Protein AF-A0A3D1QYH8-F1 (afdb_monomer_lite)

Foldseek 3Di:
DPPCPDPVVLVVLLVVLVVVVVCCVVCLVVQLVVCCVPPNNVRSVVVSVVVVVVNVVSVVVNVVSVVVVVVVVVLVVVLVVLVVQLQVLLVVLLVLVVVLLVLCCVFVNPVRSVVLVPPDDQDNDLVSSLVSLVSNLVVVVVDDDPPTPQPVPHDDSNVSSVVSPVSSVSSVVSVVVSVVSVVVVVVVD

Sequence (189 aa):
MATMITSKTVTYRTNSTKQVRSAYQESTTPIANYFRATYGEEAALHTLGLLVPVMAWMTSSEEAVLAAIAKLTTERRESIEATAEKERCAEACRARMLPVRDTLKSFFGEKYAADLGFAGPLPDNPEAVVTLSTYVQARVVELPVPPCLIPSGALDPKVLVASLAEPTAALKAALVKSANEKKESDSAQ

Radius of gyration: 32.65 Å; chains: 1; bounding box: 68×33×93 Å

Structure (mmCIF, N/CA/C/O backbone):
data_AF-A0A3D1QYH8-F1
#
_entry.id   AF-A0A3D1QYH8-F1
#
loop_
_atom_site.group_PDB
_atom_site.id
_atom_site.type_symbol
_atom_site.label_atom_id
_atom_site.label_alt_id
_atom_site.label_comp_id
_atom_site.label_asym_id
_atom_site.label_entity_id
_atom_site.label_seq_id
_atom_site.pdbx_PDB_ins_code
_atom_site.Cartn_x
_atom_site.Cartn_y
_atom_site.Cartn_z
_atom_site.occupancy
_atom_site.B_iso_or_equiv
_atom_site.auth_seq_id
_atom_site.auth_comp_id
_atom_site.auth_asym_id
_atom_site.auth_atom_id
_atom_site.pdbx_PDB_model_num
ATOM 1 N N . MET A 1 1 ? 2.257 -18.870 -10.562 1.00 30.55 1 MET A N 1
ATOM 2 C CA . MET A 1 1 ? 3.604 -18.475 -10.092 1.00 30.55 1 MET A CA 1
ATOM 3 C C . MET A 1 1 ? 4.189 -17.507 -11.108 1.00 30.55 1 MET A C 1
ATOM 5 O O . MET A 1 1 ? 4.753 -17.952 -12.097 1.00 30.55 1 MET A O 1
ATOM 9 N N . ALA A 1 2 ? 3.991 -16.201 -10.915 1.00 34.66 2 ALA A N 1
ATOM 10 C CA . ALA A 1 2 ? 4.662 -15.191 -11.727 1.00 34.66 2 ALA A CA 1
ATOM 11 C C . ALA A 1 2 ? 6.137 -15.190 -11.320 1.00 34.66 2 ALA A C 1
ATOM 13 O O . ALA A 1 2 ? 6.501 -14.745 -10.231 1.00 34.66 2 ALA A O 1
ATOM 14 N N . THR A 1 3 ? 6.963 -15.813 -12.152 1.00 35.72 3 THR A N 1
ATOM 15 C CA . THR A 1 3 ? 8.407 -15.893 -11.986 1.00 35.72 3 THR A CA 1
ATOM 16 C C . THR A 1 3 ? 8.922 -14.482 -11.739 1.00 35.72 3 THR A C 1
ATOM 18 O O . THR A 1 3 ? 8.700 -13.599 -12.566 1.00 35.72 3 THR A O 1
ATOM 21 N N . MET A 1 4 ? 9.588 -14.252 -10.603 1.00 41.91 4 MET A N 1
ATOM 22 C CA . MET A 1 4 ? 10.440 -13.081 -10.427 1.00 41.91 4 MET A CA 1
ATOM 23 C C . MET A 1 4 ? 11.400 -13.051 -11.622 1.00 41.91 4 MET A C 1
ATOM 25 O O . MET A 1 4 ? 12.439 -13.709 -11.597 1.00 41.91 4 MET A O 1
ATOM 29 N N . ILE A 1 5 ? 11.081 -12.305 -12.679 1.00 48.50 5 ILE A N 1
ATOM 30 C CA . ILE A 1 5 ? 12.068 -11.875 -13.665 1.00 48.50 5 ILE A CA 1
ATOM 31 C C . ILE A 1 5 ? 12.914 -10.873 -12.891 1.00 48.50 5 ILE A C 1
ATOM 33 O O . ILE A 1 5 ? 12.597 -9.693 -12.771 1.00 48.50 5 ILE A O 1
ATOM 37 N N . THR A 1 6 ? 13.881 -11.438 -12.173 1.00 53.88 6 THR A N 1
ATOM 38 C CA . THR A 1 6 ? 14.627 -10.780 -11.109 1.00 53.88 6 THR A CA 1
ATOM 39 C C . THR A 1 6 ? 15.220 -9.471 -11.613 1.00 53.88 6 THR A C 1
ATOM 41 O O . THR A 1 6 ? 15.741 -9.404 -12.726 1.00 53.88 6 THR A O 1
ATOM 44 N N . SER A 1 7 ? 15.189 -8.443 -10.762 1.00 64.12 7 SER A N 1
ATOM 45 C CA . SER A 1 7 ? 15.839 -7.136 -10.956 1.00 64.12 7 SER A CA 1
ATOM 46 C C . SER A 1 7 ? 17.235 -7.235 -11.607 1.00 64.12 7 SER A C 1
ATOM 48 O O . SER A 1 7 ? 17.610 -6.388 -12.414 1.00 64.12 7 SER A O 1
ATOM 50 N N . LYS A 1 8 ? 17.963 -8.334 -11.361 1.00 67.38 8 LYS A N 1
ATOM 51 C CA . LYS A 1 8 ? 19.246 -8.673 -11.991 1.00 67.38 8 LYS A CA 1
ATOM 52 C C . LYS A 1 8 ? 19.187 -8.793 -13.520 1.00 67.38 8 LYS A C 1
ATOM 54 O O . LYS A 1 8 ? 20.054 -8.240 -14.185 1.00 67.38 8 LYS A O 1
ATOM 59 N N . THR A 1 9 ? 18.195 -9.477 -14.091 1.00 69.88 9 THR A N 1
ATOM 60 C CA . THR A 1 9 ? 18.069 -9.663 -15.551 1.00 69.88 9 THR A CA 1
ATOM 61 C C . THR A 1 9 ? 17.738 -8.353 -16.254 1.00 69.88 9 THR A C 1
ATOM 63 O O . THR A 1 9 ? 18.296 -8.058 -17.307 1.00 69.88 9 THR A O 1
ATOM 66 N N . VAL A 1 10 ? 16.860 -7.551 -15.652 1.00 69.75 10 VAL A N 1
ATOM 67 C CA . VAL A 1 10 ? 16.495 -6.225 -16.161 1.00 69.75 10 VAL A CA 1
ATOM 68 C C . VAL A 1 10 ? 17.700 -5.289 -16.093 1.00 69.75 10 VAL A C 1
ATOM 70 O O . VAL A 1 10 ? 18.093 -4.735 -17.112 1.00 69.75 10 VAL A O 1
ATOM 73 N N . THR A 1 11 ? 18.365 -5.216 -14.938 1.00 73.50 11 THR A N 1
ATOM 74 C CA . THR A 1 11 ? 19.587 -4.417 -14.747 1.00 73.50 11 THR A CA 1
ATOM 75 C C . THR A 1 11 ? 20.688 -4.824 -15.726 1.00 73.50 11 THR A C 1
ATOM 77 O O . THR A 1 11 ? 21.321 -3.967 -16.337 1.00 73.50 11 THR A O 1
ATOM 80 N N . TYR A 1 12 ? 20.899 -6.129 -15.918 1.00 75.00 12 TYR A N 1
ATOM 81 C CA . TYR A 1 12 ? 21.873 -6.651 -16.875 1.00 75.00 12 TYR A CA 1
ATOM 82 C C . TYR A 1 12 ? 21.555 -6.215 -18.310 1.00 75.00 12 TYR A C 1
ATOM 84 O O . TYR A 1 12 ? 22.439 -5.714 -19.002 1.00 75.00 12 TYR A O 1
ATOM 92 N N . ARG A 1 13 ? 20.294 -6.344 -18.747 1.00 70.56 13 ARG A N 1
ATOM 93 C CA . ARG A 1 13 ? 19.863 -5.925 -20.090 1.00 70.56 13 ARG A CA 1
ATOM 94 C C . ARG A 1 13 ? 19.992 -4.416 -20.286 1.00 70.56 13 ARG A C 1
ATOM 96 O O . ARG A 1 13 ? 20.544 -4.003 -21.295 1.00 70.56 13 ARG A O 1
ATOM 103 N N . THR A 1 14 ? 19.585 -3.605 -19.311 1.00 75.94 14 THR A N 1
ATOM 104 C CA . THR A 1 14 ? 19.758 -2.143 -19.359 1.00 75.94 14 THR A CA 1
ATOM 105 C C . THR A 1 14 ? 21.237 -1.753 -19.443 1.00 75.94 14 THR A C 1
ATOM 107 O O . THR A 1 14 ? 21.611 -0.910 -20.253 1.00 75.94 14 THR A O 1
ATOM 110 N N . ASN A 1 15 ? 22.109 -2.393 -18.659 1.00 77.50 15 ASN A N 1
ATOM 111 C CA . ASN A 1 15 ? 23.551 -2.137 -18.721 1.00 77.50 15 ASN A CA 1
ATOM 112 C C . ASN A 1 15 ? 24.158 -2.571 -20.062 1.00 77.50 15 ASN A C 1
ATOM 114 O O . ASN A 1 15 ? 24.999 -1.858 -20.605 1.00 77.50 15 ASN A O 1
ATOM 118 N N . SER A 1 16 ? 23.706 -3.695 -20.618 1.00 77.69 16 SER A N 1
ATOM 119 C CA . SER A 1 16 ? 24.118 -4.156 -21.944 1.00 77.69 16 SER A CA 1
ATOM 120 C C . SER A 1 16 ? 23.693 -3.172 -23.042 1.00 77.69 16 SER A C 1
ATOM 122 O O . SER A 1 16 ? 24.524 -2.796 -23.866 1.00 77.69 16 SER A O 1
ATOM 124 N N . THR A 1 17 ? 22.460 -2.653 -23.007 1.00 79.56 17 THR A N 1
ATOM 125 C CA . THR A 1 17 ? 22.002 -1.625 -23.959 1.00 79.56 17 THR A CA 1
ATOM 126 C C . THR A 1 1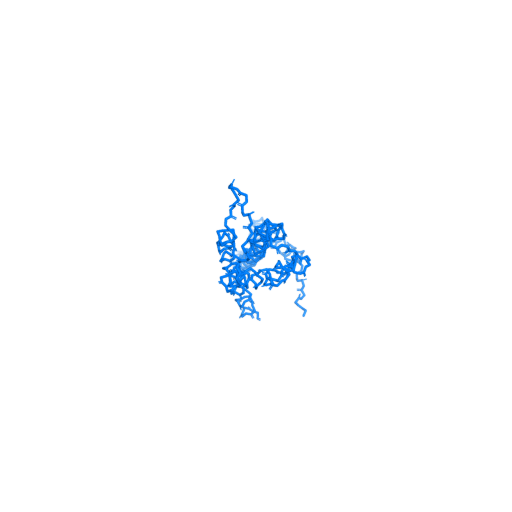7 ? 22.836 -0.347 -23.866 1.00 79.56 17 THR A C 1
ATOM 128 O O . THR A 1 17 ? 23.220 0.211 -24.894 1.00 79.56 17 THR A O 1
ATOM 131 N N . LYS A 1 18 ? 23.194 0.092 -22.651 1.00 81.25 18 LYS A N 1
ATOM 132 C CA . LYS A 1 18 ? 24.086 1.246 -22.443 1.00 81.25 18 LYS A CA 1
ATOM 133 C C . LYS A 1 18 ? 25.481 1.021 -23.023 1.00 81.25 18 LYS A C 1
ATOM 135 O O . LYS A 1 18 ? 26.018 1.923 -23.661 1.00 81.25 18 LYS A O 1
ATOM 140 N N . GLN A 1 19 ? 26.049 -0.172 -22.845 1.00 82.06 19 GLN A N 1
ATOM 141 C CA . GLN A 1 19 ? 27.346 -0.531 -23.428 1.00 82.06 19 GLN A CA 1
ATOM 142 C C . GLN A 1 19 ? 27.300 -0.523 -24.959 1.00 82.06 19 GLN A C 1
ATOM 144 O O . GLN A 1 19 ? 28.179 0.063 -25.585 1.00 82.06 19 GLN A O 1
ATOM 149 N N . VAL A 1 20 ? 26.254 -1.097 -25.563 1.00 82.50 20 VAL A N 1
ATOM 150 C CA . VAL A 1 20 ? 26.063 -1.073 -27.024 1.00 82.50 20 VAL A CA 1
ATOM 151 C C . VAL A 1 20 ? 25.897 0.360 -27.534 1.00 82.50 20 VAL A C 1
ATOM 153 O O . VAL A 1 20 ? 26.473 0.714 -28.558 1.00 82.50 20 VAL A O 1
ATOM 156 N N . ARG A 1 21 ? 25.180 1.218 -26.798 1.00 82.31 21 ARG A N 1
ATOM 157 C CA . ARG A 1 21 ? 25.025 2.639 -27.136 1.00 82.31 21 ARG A CA 1
ATOM 158 C C . ARG A 1 21 ? 26.347 3.404 -27.100 1.00 82.31 21 ARG A C 1
ATOM 160 O O . ARG A 1 21 ? 26.621 4.139 -28.044 1.00 82.31 21 ARG A O 1
ATOM 167 N N . SER A 1 22 ? 27.161 3.209 -26.061 1.00 82.50 22 SER A N 1
ATOM 168 C CA . SER A 1 22 ? 28.500 3.814 -25.965 1.00 82.50 22 SER A CA 1
ATOM 169 C C . SER A 1 22 ? 29.389 3.343 -27.113 1.00 82.50 22 SER A C 1
ATOM 171 O O . SER A 1 22 ? 29.949 4.155 -27.844 1.00 82.50 22 SER A O 1
ATOM 173 N N . ALA A 1 23 ? 29.426 2.027 -27.349 1.00 83.75 23 ALA A N 1
ATOM 174 C CA . ALA A 1 23 ? 30.213 1.434 -28.423 1.00 83.75 23 ALA A CA 1
ATOM 175 C C . ALA A 1 23 ? 29.781 1.946 -29.805 1.00 83.75 23 ALA A C 1
ATOM 177 O O . ALA A 1 23 ? 30.634 2.234 -30.643 1.00 83.75 23 ALA A O 1
ATOM 178 N N . TYR A 1 24 ? 28.475 2.110 -30.037 1.00 84.44 24 TYR A N 1
ATOM 179 C CA . TYR A 1 24 ? 27.956 2.731 -31.252 1.00 84.44 24 TYR A CA 1
ATOM 180 C C . TYR A 1 24 ? 28.455 4.174 -31.387 1.00 84.44 24 TYR A C 1
ATOM 182 O O . TYR A 1 24 ? 29.053 4.511 -32.406 1.00 84.44 24 TYR A O 1
ATOM 190 N N . GLN A 1 25 ? 28.289 5.015 -30.363 1.00 83.88 25 GLN A N 1
ATOM 191 C CA . GLN A 1 25 ? 28.729 6.417 -30.399 1.00 83.88 25 GLN A CA 1
ATOM 192 C C . GLN A 1 25 ? 30.232 6.559 -30.688 1.00 83.88 25 GLN A C 1
ATOM 194 O O . GLN A 1 25 ? 30.626 7.428 -31.464 1.00 83.88 25 GLN A O 1
ATOM 199 N N . GLU A 1 26 ? 31.055 5.676 -30.124 1.00 85.75 26 GLU A N 1
ATOM 200 C CA . GLU A 1 26 ? 32.510 5.675 -30.311 1.00 85.75 26 GLU A CA 1
ATOM 201 C C . GLU A 1 26 ? 32.941 5.103 -31.673 1.00 85.75 26 GLU A C 1
ATOM 203 O O . GLU A 1 26 ? 33.883 5.602 -32.291 1.00 85.75 26 GLU A O 1
ATOM 208 N N . SER A 1 27 ? 32.246 4.075 -32.174 1.00 83.94 27 SER A N 1
ATOM 209 C CA . SER A 1 27 ? 32.686 3.296 -33.344 1.00 83.94 27 SER A CA 1
ATOM 210 C C . SER A 1 27 ? 32.050 3.732 -34.664 1.00 83.94 27 SER A C 1
ATOM 212 O O . SER A 1 27 ? 32.580 3.400 -35.723 1.00 83.94 27 SER A O 1
ATOM 214 N N . THR A 1 28 ? 30.953 4.495 -34.640 1.00 86.25 28 THR A N 1
ATOM 215 C CA . THR A 1 28 ? 30.213 4.888 -35.858 1.00 86.25 28 THR A CA 1
ATOM 216 C C . THR A 1 28 ? 31.100 5.645 -36.852 1.00 86.25 28 THR A C 1
ATOM 218 O O . THR A 1 28 ? 31.146 5.300 -38.033 1.00 86.25 28 THR A O 1
ATOM 221 N N . THR A 1 29 ? 31.856 6.640 -36.382 1.00 85.00 29 THR A N 1
ATOM 222 C CA . THR A 1 29 ? 32.754 7.441 -37.231 1.00 85.00 29 THR A CA 1
ATOM 223 C C . THR A 1 29 ? 33.943 6.625 -37.765 1.00 85.00 29 THR A C 1
ATOM 225 O O . THR A 1 29 ? 34.189 6.672 -38.973 1.00 85.00 29 THR A O 1
ATOM 228 N N . PRO A 1 30 ? 34.663 5.834 -36.940 1.00 88.69 30 PRO A N 1
ATOM 229 C CA . PRO A 1 30 ? 35.680 4.901 -37.431 1.00 88.69 30 PRO A CA 1
ATOM 230 C C . PRO A 1 30 ? 35.171 3.913 -38.489 1.00 88.69 30 PRO A C 1
ATOM 232 O O . PRO A 1 30 ? 35.825 3.738 -39.517 1.00 88.69 30 PRO A O 1
ATOM 235 N N . ILE A 1 31 ? 33.997 3.308 -38.274 1.00 86.75 31 ILE A N 1
ATOM 236 C CA . ILE A 1 31 ? 33.379 2.367 -39.220 1.00 86.75 31 ILE A CA 1
ATOM 237 C C . ILE A 1 31 ? 33.086 3.076 -40.545 1.00 86.75 31 ILE A C 1
ATOM 239 O O . ILE A 1 31 ? 33.494 2.593 -41.601 1.00 86.75 31 ILE A O 1
ATOM 243 N N . ALA A 1 32 ? 32.454 4.252 -40.501 1.00 86.75 32 ALA A N 1
ATOM 244 C CA . ALA A 1 32 ? 32.165 5.036 -41.699 1.00 86.75 32 ALA A CA 1
ATOM 245 C C . ALA A 1 32 ? 33.439 5.381 -42.485 1.00 86.75 32 ALA A C 1
ATOM 247 O O . ALA A 1 32 ? 33.478 5.215 -43.702 1.00 86.75 32 ALA A O 1
ATOM 248 N N . ASN A 1 33 ? 34.498 5.808 -41.792 1.00 90.12 33 ASN A N 1
ATOM 249 C CA . ASN A 1 33 ? 35.773 6.158 -42.416 1.00 90.12 33 ASN A CA 1
ATOM 250 C C . ASN A 1 33 ? 36.462 4.946 -43.059 1.00 90.12 33 ASN A C 1
ATOM 252 O O . ASN A 1 33 ? 36.981 5.065 -44.168 1.00 90.12 33 ASN A O 1
ATOM 256 N N . TYR A 1 34 ? 36.438 3.782 -42.404 1.00 91.00 34 TYR A N 1
ATOM 257 C CA . TYR A 1 34 ? 36.995 2.546 -42.956 1.00 91.00 34 TYR A CA 1
ATOM 258 C C . TYR A 1 34 ? 36.255 2.103 -44.225 1.00 91.00 34 TYR A C 1
ATOM 260 O O . TYR A 1 34 ? 36.889 1.826 -45.247 1.00 91.00 34 TYR A O 1
ATOM 268 N N . PHE A 1 35 ? 34.919 2.076 -44.186 1.00 89.12 35 PHE A N 1
ATOM 269 C CA . PHE A 1 35 ? 34.115 1.680 -45.344 1.00 89.12 35 PHE A CA 1
ATOM 270 C C . PHE A 1 35 ? 34.251 2.673 -46.497 1.00 89.12 35 PHE A C 1
ATOM 272 O O . PHE A 1 35 ? 34.401 2.248 -47.639 1.00 89.12 35 PHE A O 1
ATOM 279 N N . ARG A 1 36 ? 34.305 3.975 -46.198 1.00 91.06 36 ARG A N 1
ATOM 280 C CA . ARG A 1 36 ? 34.555 5.028 -47.189 1.00 91.06 36 ARG A CA 1
ATOM 281 C C . ARG A 1 36 ? 35.898 4.833 -47.887 1.00 91.06 36 ARG A C 1
ATOM 283 O O . ARG A 1 36 ? 35.961 4.880 -49.110 1.00 91.06 36 ARG A O 1
ATOM 290 N N . ALA A 1 37 ? 36.961 4.598 -47.117 1.00 91.00 37 ALA A N 1
ATOM 291 C CA . ALA A 1 37 ? 38.311 4.436 -47.650 1.00 91.00 37 ALA A CA 1
ATOM 292 C C . ALA A 1 37 ? 38.488 3.145 -48.464 1.00 91.00 37 ALA A C 1
ATOM 294 O O . ALA A 1 37 ? 39.281 3.124 -49.401 1.00 91.00 37 ALA A O 1
ATOM 295 N N . THR A 1 38 ? 37.763 2.080 -48.116 1.00 92.44 38 THR A N 1
ATOM 296 C CA . THR A 1 38 ? 37.955 0.753 -48.724 1.00 92.44 38 THR A CA 1
ATOM 297 C C . THR A 1 38 ? 36.993 0.484 -49.883 1.00 92.44 38 THR A C 1
ATOM 299 O O . THR A 1 38 ? 37.371 -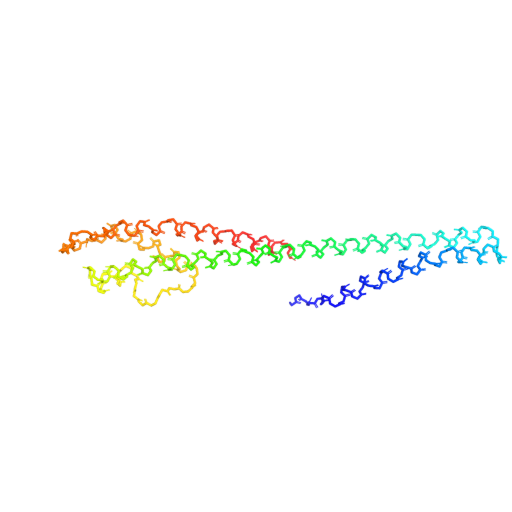0.155 -50.860 1.00 92.44 38 THR A O 1
ATOM 302 N N . TYR A 1 39 ? 35.752 0.966 -49.784 1.00 90.06 39 TYR A N 1
ATOM 303 C CA . TYR A 1 39 ? 34.649 0.606 -50.684 1.00 90.06 39 TYR A CA 1
ATOM 304 C C . TYR A 1 39 ? 33.927 1.826 -51.283 1.00 90.06 39 TYR A C 1
ATOM 306 O O . TYR A 1 39 ? 32.996 1.658 -52.068 1.00 90.06 39 TYR A O 1
ATOM 314 N N . GLY A 1 40 ? 34.351 3.048 -50.943 1.00 89.38 40 GLY A N 1
ATOM 315 C CA . GLY A 1 40 ? 33.753 4.291 -51.431 1.00 89.38 40 GLY A CA 1
ATOM 316 C C . GLY A 1 40 ? 32.597 4.818 -50.572 1.00 89.38 40 GLY A C 1
ATOM 317 O O . GLY A 1 40 ? 32.141 4.184 -49.618 1.00 89.38 40 GLY A O 1
ATOM 318 N N . GLU A 1 41 ? 32.131 6.025 -50.904 1.00 88.81 41 GLU A N 1
ATOM 319 C CA . GLU A 1 41 ? 31.162 6.788 -50.098 1.00 88.81 41 GLU A CA 1
ATOM 320 C C . GLU A 1 41 ? 29.813 6.067 -49.926 1.00 88.81 41 GLU A C 1
ATOM 322 O O . GLU A 1 41 ? 29.261 6.039 -48.826 1.00 88.81 41 GLU A O 1
ATOM 327 N N . GLU A 1 42 ? 29.294 5.434 -50.984 1.00 88.94 42 GLU A N 1
ATOM 328 C CA . GLU A 1 42 ? 27.997 4.741 -50.940 1.00 88.94 42 GLU A CA 1
ATOM 329 C C . GLU A 1 42 ? 27.992 3.561 -49.960 1.00 88.94 42 GLU A C 1
ATOM 331 O O . GLU A 1 42 ? 27.012 3.353 -49.243 1.00 88.94 42 GLU A O 1
ATOM 336 N N . ALA A 1 43 ? 29.100 2.822 -49.865 1.00 84.06 43 ALA A N 1
ATOM 337 C CA . ALA A 1 43 ? 29.225 1.702 -48.938 1.00 84.06 43 ALA A CA 1
ATOM 338 C C . ALA A 1 43 ? 29.229 2.167 -47.471 1.00 84.06 43 ALA A C 1
ATOM 340 O O . ALA A 1 43 ? 28.641 1.511 -46.605 1.00 84.06 43 ALA A O 1
ATOM 341 N N . ALA A 1 44 ? 29.844 3.320 -47.185 1.00 86.69 44 ALA A N 1
ATOM 342 C CA . ALA A 1 44 ? 29.808 3.930 -45.858 1.00 86.69 44 ALA A CA 1
ATOM 343 C C . ALA A 1 44 ? 28.387 4.374 -45.481 1.00 86.69 44 ALA A C 1
ATOM 345 O O . ALA A 1 44 ? 27.914 4.057 -44.387 1.00 86.69 44 ALA A O 1
ATOM 346 N N . LEU A 1 45 ? 27.681 5.042 -46.400 1.00 86.00 45 LEU A N 1
ATOM 347 C CA . LEU A 1 45 ? 26.294 5.470 -46.196 1.00 86.00 45 LEU A CA 1
ATOM 348 C C . LEU A 1 45 ? 25.351 4.280 -45.985 1.00 86.00 45 LEU A C 1
ATOM 350 O O . LEU A 1 45 ? 24.519 4.318 -45.078 1.00 86.00 45 LEU A O 1
ATOM 354 N N . HIS A 1 46 ? 25.509 3.205 -46.760 1.00 87.06 46 HIS A N 1
ATOM 355 C CA . HIS A 1 46 ? 24.699 1.999 -46.598 1.00 87.06 46 HIS A CA 1
ATOM 356 C C . HIS A 1 46 ? 24.951 1.316 -45.246 1.00 87.06 46 HIS A C 1
ATOM 358 O O . HIS A 1 46 ? 24.004 0.967 -44.543 1.00 87.06 46 HIS A O 1
ATOM 364 N N . THR A 1 47 ? 26.217 1.204 -44.831 1.00 85.00 47 THR A N 1
ATOM 365 C CA . THR A 1 47 ? 26.591 0.606 -43.537 1.00 85.00 47 THR A CA 1
ATOM 366 C C . THR A 1 47 ? 26.025 1.405 -42.361 1.00 85.00 47 THR A C 1
ATOM 368 O O . THR A 1 47 ? 25.443 0.830 -41.441 1.00 85.00 47 THR A O 1
ATOM 371 N N . LEU A 1 48 ? 26.125 2.737 -42.403 1.00 84.06 48 LEU A N 1
ATOM 372 C CA . LEU A 1 48 ? 25.501 3.606 -41.402 1.00 84.06 48 LEU A CA 1
ATOM 373 C C . LEU A 1 48 ? 23.971 3.483 -41.412 1.00 84.06 48 LEU A C 1
ATOM 375 O O . LEU A 1 48 ? 23.353 3.406 -40.349 1.00 84.06 48 LEU A O 1
ATOM 379 N N . GLY A 1 49 ? 23.369 3.391 -42.600 1.00 84.56 49 GLY A N 1
ATOM 380 C CA . GLY A 1 49 ? 21.932 3.188 -42.783 1.00 84.56 49 GLY A CA 1
ATOM 381 C C . GLY A 1 49 ? 21.399 1.889 -42.169 1.00 84.56 49 GLY A C 1
ATOM 382 O O . GLY A 1 49 ? 20.235 1.846 -41.783 1.00 84.56 49 GLY A O 1
ATOM 383 N N . LEU A 1 50 ? 22.236 0.858 -42.014 1.00 86.06 50 LEU A N 1
ATOM 384 C CA . LEU A 1 50 ? 21.873 -0.392 -41.333 1.00 86.06 50 LEU A CA 1
ATOM 385 C C . LEU A 1 50 ? 21.979 -0.294 -39.804 1.00 86.06 50 LEU A C 1
ATOM 387 O O . LEU A 1 50 ? 21.202 -0.928 -39.093 1.00 86.06 50 LEU A O 1
ATOM 391 N N . LEU A 1 51 ? 22.918 0.500 -39.284 1.00 82.81 51 LEU A N 1
ATOM 392 C CA . LEU A 1 51 ? 23.150 0.617 -37.840 1.00 82.81 51 LEU A CA 1
ATOM 393 C C . LEU A 1 51 ? 22.155 1.564 -37.151 1.00 82.81 51 LEU A C 1
ATOM 395 O O . LEU A 1 51 ? 21.744 1.312 -36.015 1.00 82.81 51 LEU A O 1
ATOM 399 N N . VAL A 1 52 ? 21.732 2.631 -37.836 1.00 83.62 52 VAL A N 1
ATOM 400 C CA . VAL A 1 52 ? 20.816 3.645 -37.282 1.00 83.62 52 VAL A CA 1
ATOM 401 C C . VAL A 1 52 ? 19.469 3.050 -36.826 1.00 83.62 52 VAL A C 1
ATOM 403 O O . VAL A 1 52 ? 19.081 3.303 -35.681 1.00 83.62 52 VAL A O 1
ATOM 406 N N . PRO A 1 53 ? 18.755 2.228 -37.626 1.00 85.38 53 PRO A N 1
ATOM 407 C CA . PRO A 1 53 ? 17.480 1.640 -37.211 1.00 85.38 53 PRO A CA 1
ATOM 408 C C . PRO A 1 53 ? 17.613 0.698 -36.011 1.00 85.38 53 PRO A C 1
ATOM 410 O O . PRO A 1 53 ? 16.746 0.686 -35.138 1.00 85.38 53 PRO A O 1
ATOM 413 N N . VAL A 1 54 ? 18.712 -0.061 -35.935 1.00 83.19 54 VAL A N 1
ATOM 414 C CA . VAL A 1 54 ? 18.984 -0.988 -34.824 1.00 83.19 54 VAL A CA 1
ATOM 415 C C . VAL A 1 54 ? 19.145 -0.215 -33.517 1.00 83.19 54 VAL A C 1
ATOM 417 O O . VAL A 1 54 ? 18.527 -0.558 -32.507 1.00 83.19 54 VAL A O 1
ATOM 420 N N . MET A 1 55 ? 19.908 0.878 -33.546 1.00 84.00 55 MET A N 1
ATOM 421 C CA . MET A 1 55 ? 20.088 1.746 -32.383 1.00 84.00 55 MET A CA 1
ATOM 422 C C . MET A 1 55 ? 18.805 2.467 -31.972 1.00 84.00 55 MET A C 1
ATOM 424 O O . MET A 1 55 ? 18.533 2.592 -30.773 1.00 84.00 55 MET A O 1
ATOM 428 N N . ALA A 1 56 ? 17.997 2.904 -32.939 1.00 84.25 56 ALA A N 1
ATOM 429 C CA . ALA A 1 56 ? 16.697 3.512 -32.670 1.00 84.25 56 ALA A CA 1
ATOM 430 C C . ALA A 1 56 ? 15.747 2.519 -31.978 1.00 84.25 56 ALA A C 1
ATOM 432 O O . ALA A 1 56 ? 15.152 2.842 -30.948 1.00 84.25 56 ALA A O 1
ATOM 433 N N . TRP A 1 57 ? 15.666 1.286 -32.484 1.00 82.94 57 TRP A N 1
ATOM 434 C CA . TRP A 1 57 ? 14.835 0.235 -31.896 1.00 82.94 57 TRP A CA 1
ATOM 435 C C . TRP A 1 57 ? 15.291 -0.158 -30.484 1.00 82.94 57 TRP A C 1
ATOM 437 O O . TRP A 1 57 ? 14.465 -0.279 -29.575 1.00 82.94 57 TRP A O 1
ATOM 447 N N . MET A 1 58 ? 16.604 -0.300 -30.267 1.00 82.69 58 MET A N 1
ATOM 448 C CA . MET A 1 58 ? 17.165 -0.587 -28.942 1.00 82.69 58 MET A CA 1
ATOM 449 C C . MET A 1 58 ? 16.879 0.531 -27.934 1.00 82.69 58 MET A C 1
ATOM 451 O O . MET A 1 58 ? 16.517 0.243 -26.794 1.00 82.69 58 MET A O 1
ATOM 455 N N . THR A 1 59 ? 17.005 1.792 -28.354 1.00 81.81 59 THR A N 1
ATOM 456 C CA . THR A 1 59 ? 16.738 2.960 -27.500 1.00 81.81 59 THR A CA 1
ATOM 457 C C . THR A 1 59 ? 15.266 3.019 -27.097 1.00 81.81 59 THR A C 1
ATOM 459 O O . THR A 1 59 ? 14.964 3.108 -25.910 1.00 81.81 59 THR A O 1
ATOM 462 N N . SER A 1 60 ? 14.355 2.865 -28.062 1.00 82.44 60 SER A N 1
ATOM 463 C CA . SER A 1 60 ? 12.909 2.840 -27.805 1.00 82.44 60 SER A CA 1
ATOM 464 C C . SER A 1 60 ? 12.504 1.689 -26.875 1.00 82.44 60 SER A C 1
ATOM 466 O O . SER A 1 60 ? 11.702 1.869 -25.958 1.00 82.44 60 SER A O 1
ATOM 468 N N . SER A 1 61 ? 13.106 0.512 -27.058 1.00 79.44 61 SER A N 1
ATOM 469 C CA . SER A 1 61 ? 12.847 -0.648 -26.201 1.00 79.44 61 SER A CA 1
ATOM 470 C C . SER A 1 61 ? 13.346 -0.435 -24.767 1.00 79.44 61 SER A C 1
ATOM 472 O O . SER A 1 61 ? 12.676 -0.833 -23.815 1.00 79.44 61 SER A O 1
ATOM 474 N N . GLU A 1 62 ? 14.505 0.207 -24.586 1.00 79.88 62 GLU A N 1
ATOM 475 C CA . GLU A 1 62 ? 15.022 0.564 -23.259 1.00 79.88 62 GLU A CA 1
ATOM 476 C C . GLU A 1 62 ? 14.110 1.568 -22.549 1.00 79.88 62 GLU A C 1
ATOM 478 O O . GLU A 1 62 ? 13.786 1.369 -21.379 1.00 79.88 62 GLU A O 1
ATOM 483 N N . GLU A 1 63 ? 13.654 2.607 -23.250 1.00 83.50 63 GLU A N 1
ATOM 484 C CA . GLU A 1 63 ? 12.728 3.607 -22.706 1.00 83.50 63 GLU A CA 1
ATOM 485 C C . GLU A 1 63 ? 11.409 2.976 -22.252 1.00 83.50 63 GLU A C 1
ATOM 487 O O . GLU A 1 63 ? 10.952 3.243 -21.139 1.00 83.50 63 GLU A O 1
ATOM 492 N N . ALA A 1 64 ? 10.835 2.076 -23.057 1.00 78.56 64 ALA A N 1
ATOM 493 C CA . ALA A 1 64 ? 9.621 1.349 -22.693 1.00 78.56 64 ALA A CA 1
ATOM 494 C C . ALA A 1 64 ? 9.818 0.486 -21.434 1.00 78.56 64 ALA A C 1
ATOM 496 O O . ALA A 1 64 ? 8.963 0.468 -20.544 1.00 78.56 64 ALA A O 1
ATOM 497 N N . VAL A 1 65 ? 10.964 -0.196 -21.321 1.00 79.81 65 VAL A N 1
ATOM 498 C CA . VAL A 1 65 ? 11.306 -0.992 -20.133 1.00 79.81 65 VAL A CA 1
ATOM 499 C C . VAL A 1 65 ? 11.490 -0.099 -18.904 1.00 79.81 65 VAL A C 1
ATOM 501 O O . VAL A 1 65 ? 10.964 -0.422 -17.841 1.00 79.81 65 VAL A O 1
ATOM 504 N N . LEU A 1 66 ? 12.188 1.032 -19.026 1.00 79.56 66 LEU A N 1
ATOM 505 C CA . LEU A 1 66 ? 12.372 1.981 -17.923 1.00 79.56 66 LEU A CA 1
ATOM 506 C C . LEU A 1 66 ? 11.041 2.588 -17.462 1.00 79.56 66 LEU A C 1
ATOM 508 O O . LEU A 1 66 ? 10.801 2.670 -16.257 1.00 79.56 66 LEU A O 1
ATOM 512 N N . ALA A 1 67 ? 10.155 2.944 -18.395 1.00 77.69 67 ALA A N 1
ATOM 513 C CA . ALA A 1 67 ? 8.816 3.436 -18.082 1.00 77.69 67 ALA A CA 1
ATOM 514 C C . ALA A 1 67 ? 7.977 2.380 -17.342 1.00 77.69 67 ALA A C 1
ATOM 516 O O . ALA A 1 67 ? 7.333 2.691 -16.339 1.00 77.69 67 ALA A O 1
ATOM 517 N N . ALA A 1 68 ? 8.037 1.117 -17.775 1.00 76.50 68 ALA A N 1
ATOM 518 C CA . ALA A 1 68 ? 7.354 0.016 -17.100 1.00 76.50 68 ALA A CA 1
ATOM 519 C C . ALA A 1 68 ? 7.899 -0.233 -15.680 1.00 76.50 68 ALA A C 1
ATOM 521 O O . ALA A 1 68 ? 7.119 -0.443 -14.751 1.00 76.50 68 ALA A O 1
ATOM 522 N N . ILE A 1 69 ? 9.223 -0.160 -15.481 1.00 78.56 69 ILE A N 1
ATOM 523 C CA . ILE A 1 69 ? 9.8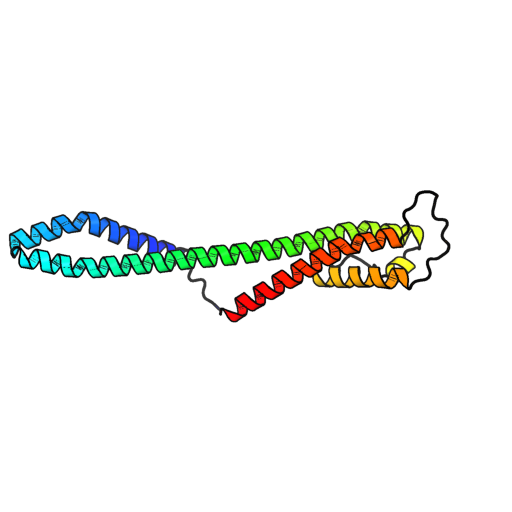48 -0.274 -14.150 1.00 78.56 69 ILE A CA 1
ATOM 524 C C . ILE A 1 69 ? 9.400 0.870 -13.243 1.00 78.56 69 ILE A C 1
ATOM 526 O O . ILE A 1 69 ? 9.076 0.629 -12.079 1.00 78.56 69 ILE A O 1
ATOM 530 N N . ALA A 1 70 ? 9.386 2.102 -13.759 1.00 76.69 70 ALA A N 1
ATOM 531 C CA . ALA A 1 70 ? 8.939 3.265 -13.003 1.00 76.69 70 ALA A CA 1
ATOM 532 C C . ALA A 1 70 ? 7.486 3.083 -12.549 1.00 76.69 70 ALA A C 1
ATOM 534 O O . ALA A 1 70 ? 7.209 3.201 -11.357 1.00 76.69 70 ALA A O 1
ATOM 535 N N . LYS A 1 71 ? 6.595 2.680 -13.465 1.00 77.56 71 LYS A N 1
ATOM 536 C CA . LYS A 1 71 ? 5.188 2.406 -13.158 1.00 77.56 71 LYS A CA 1
ATOM 537 C C . LYS A 1 71 ? 5.034 1.337 -12.072 1.00 77.56 71 LYS A C 1
ATOM 539 O O . LYS A 1 71 ? 4.390 1.585 -11.061 1.00 77.56 71 LYS A O 1
ATOM 544 N N . LEU A 1 72 ? 5.704 0.195 -12.228 1.00 75.88 72 LEU A N 1
ATOM 545 C CA . LEU A 1 72 ? 5.637 -0.910 -11.267 1.00 75.88 72 LEU A CA 1
ATOM 546 C C . LEU A 1 72 ? 6.224 -0.541 -9.894 1.00 75.88 72 LEU A C 1
ATOM 548 O O . LEU A 1 72 ? 5.782 -1.045 -8.863 1.00 75.88 72 LEU A O 1
ATOM 552 N N . THR A 1 73 ? 7.230 0.335 -9.859 1.00 75.75 73 THR A N 1
ATOM 553 C CA . THR A 1 73 ? 7.797 0.841 -8.600 1.00 75.75 73 THR A CA 1
ATOM 554 C C . THR A 1 73 ? 6.807 1.756 -7.883 1.00 75.75 73 THR A C 1
ATOM 556 O O . THR A 1 73 ? 6.652 1.634 -6.668 1.00 75.75 73 THR A O 1
ATOM 559 N N . THR A 1 74 ? 6.113 2.624 -8.622 1.00 75.38 74 THR A N 1
ATOM 560 C CA . THR A 1 74 ? 5.051 3.484 -8.084 1.00 75.38 74 THR A CA 1
ATOM 561 C C . THR A 1 74 ? 3.881 2.655 -7.560 1.00 75.38 74 THR A C 1
ATOM 563 O O . THR A 1 74 ? 3.534 2.801 -6.395 1.00 75.38 74 THR A O 1
ATOM 566 N N . GLU A 1 75 ? 3.368 1.703 -8.346 1.00 74.88 75 GLU A N 1
ATOM 567 C CA . GLU A 1 75 ? 2.272 0.806 -7.935 1.00 74.88 75 GLU A CA 1
ATOM 568 C C . GLU A 1 75 ? 2.625 0.025 -6.655 1.00 74.88 75 GLU A C 1
ATOM 570 O O . GLU A 1 75 ? 1.829 -0.082 -5.720 1.00 74.88 75 GLU A O 1
ATOM 575 N N . ARG A 1 76 ? 3.863 -0.486 -6.557 1.00 75.31 76 ARG A N 1
ATOM 576 C CA . ARG A 1 76 ? 4.341 -1.152 -5.334 1.00 75.31 76 ARG A CA 1
ATOM 577 C C . ARG A 1 76 ? 4.402 -0.209 -4.144 1.00 75.31 76 ARG A C 1
ATOM 579 O O . ARG A 1 76 ? 4.063 -0.617 -3.036 1.00 75.31 76 ARG A O 1
ATOM 586 N N . ARG A 1 77 ? 4.875 1.019 -4.352 1.00 76.12 77 ARG A N 1
ATOM 587 C CA . ARG A 1 77 ? 4.961 2.021 -3.293 1.00 76.12 77 ARG A CA 1
ATOM 588 C C . ARG A 1 77 ? 3.571 2.383 -2.781 1.00 76.12 77 ARG A C 1
ATOM 590 O O . ARG A 1 77 ? 3.373 2.365 -1.573 1.00 76.12 77 ARG A O 1
ATOM 597 N N . GLU A 1 78 ? 2.625 2.629 -3.678 1.00 77.06 78 GLU A N 1
ATOM 598 C CA . GLU A 1 78 ? 1.231 2.929 -3.340 1.00 77.06 78 GLU A CA 1
ATOM 599 C C . GLU A 1 78 ? 0.589 1.774 -2.557 1.00 77.06 78 GLU A C 1
ATOM 601 O O . GLU A 1 78 ? 0.002 2.004 -1.503 1.00 77.06 78 GLU A O 1
ATOM 606 N N . SER A 1 79 ? 0.810 0.523 -2.977 1.00 75.94 79 SER A N 1
ATOM 607 C CA . SER A 1 79 ? 0.316 -0.666 -2.264 1.00 75.94 79 SER A CA 1
ATOM 608 C C . SER A 1 79 ? 0.893 -0.813 -0.845 1.00 75.94 79 SER A C 1
ATOM 610 O O . SER A 1 79 ? 0.174 -1.151 0.106 1.00 75.94 79 SER A O 1
ATOM 612 N N . ILE A 1 80 ? 2.192 -0.536 -0.673 1.00 78.38 80 ILE A N 1
ATOM 613 C CA . ILE A 1 80 ? 2.843 -0.529 0.646 1.00 78.38 80 ILE A CA 1
ATOM 614 C C . ILE A 1 80 ? 2.278 0.605 1.506 1.00 78.38 80 ILE A C 1
ATOM 616 O O . ILE A 1 80 ? 1.939 0.374 2.666 1.00 78.38 80 ILE A O 1
ATOM 620 N N . GLU A 1 81 ? 2.146 1.810 0.949 1.00 81.31 81 GLU A N 1
ATOM 621 C CA . GLU A 1 81 ? 1.603 2.977 1.649 1.00 81.31 81 GLU A CA 1
ATOM 622 C C . GLU A 1 81 ? 0.149 2.747 2.086 1.00 81.31 81 GLU A C 1
ATOM 624 O O . GLU A 1 81 ? -0.199 3.066 3.222 1.00 81.31 81 GLU A O 1
ATOM 629 N N . ALA A 1 82 ? -0.685 2.119 1.255 1.00 77.25 82 ALA A N 1
ATOM 630 C CA . ALA A 1 82 ? -2.062 1.781 1.608 1.00 77.25 82 ALA A CA 1
ATOM 631 C C . ALA A 1 82 ? -2.155 0.712 2.705 1.00 77.25 82 ALA A C 1
ATOM 633 O O . ALA A 1 82 ? -2.992 0.811 3.607 1.00 77.25 82 ALA A O 1
ATOM 634 N N . THR A 1 83 ? -1.271 -0.290 2.672 1.00 82.00 83 THR A N 1
ATOM 635 C CA . THR A 1 83 ? -1.185 -1.294 3.742 1.00 82.00 83 THR A CA 1
ATOM 636 C C . THR A 1 83 ? -0.736 -0.655 5.056 1.00 82.00 83 THR A C 1
ATOM 638 O O . THR A 1 83 ? -1.363 -0.887 6.091 1.00 82.00 83 THR A O 1
ATOM 641 N N . ALA A 1 84 ? 0.285 0.204 5.009 1.00 85.62 84 ALA A N 1
ATOM 642 C CA . ALA A 1 84 ? 0.786 0.929 6.172 1.00 85.62 84 ALA A CA 1
ATOM 643 C C . ALA A 1 84 ? -0.261 1.893 6.753 1.00 85.62 84 ALA A C 1
ATOM 645 O O . ALA A 1 84 ? -0.394 1.996 7.972 1.00 85.62 84 ALA A O 1
ATOM 646 N N . GLU A 1 85 ? -1.036 2.576 5.907 1.00 84.31 85 GLU A N 1
ATOM 647 C CA . GLU A 1 85 ? -2.117 3.459 6.355 1.00 84.31 85 GLU A CA 1
ATOM 648 C C . GLU A 1 85 ? -3.243 2.669 7.032 1.00 84.31 85 GLU A C 1
ATOM 650 O O . GLU A 1 85 ? -3.699 3.043 8.112 1.00 84.31 85 GLU A O 1
ATOM 655 N N . LYS A 1 86 ? -3.638 1.520 6.467 1.00 86.38 86 LYS A N 1
ATOM 656 C CA . LYS A 1 86 ? -4.609 0.611 7.094 1.00 86.38 86 LYS A CA 1
ATOM 657 C C . LYS A 1 86 ? -4.153 0.172 8.489 1.00 86.38 86 LYS A C 1
ATOM 659 O O . LYS A 1 86 ? -4.948 0.199 9.428 1.00 86.38 86 LYS A O 1
ATOM 664 N N . GLU A 1 87 ? -2.890 -0.226 8.634 1.00 88.00 87 GLU A N 1
ATOM 665 C CA . GLU A 1 87 ? -2.320 -0.627 9.927 1.00 88.00 87 GLU A CA 1
ATOM 666 C C . GLU A 1 87 ? -2.262 0.541 10.917 1.00 88.00 87 GLU A C 1
ATOM 668 O O . GLU A 1 87 ? -2.657 0.385 12.074 1.00 88.00 87 GLU A O 1
ATOM 673 N N . ARG A 1 88 ? -1.865 1.732 10.455 1.00 87.88 88 ARG A N 1
ATOM 674 C CA . ARG A 1 88 ? -1.846 2.958 11.264 1.00 87.88 88 ARG A CA 1
ATOM 675 C C . ARG A 1 88 ? -3.235 3.308 11.796 1.00 87.88 88 ARG A C 1
ATOM 677 O O . ARG A 1 88 ? -3.378 3.574 12.990 1.00 87.88 88 ARG A O 1
ATOM 684 N N . CYS A 1 89 ? -4.266 3.271 10.951 1.00 86.50 89 CYS A N 1
ATOM 685 C CA . CYS A 1 89 ? -5.645 3.508 11.381 1.00 86.50 89 CYS A CA 1
ATOM 686 C C . CYS A 1 89 ? -6.137 2.426 12.358 1.00 86.50 89 CYS A C 1
ATOM 688 O O . CYS A 1 89 ? -6.852 2.739 13.312 1.00 86.50 89 CYS A O 1
ATOM 690 N N . ALA A 1 90 ? -5.752 1.161 12.151 1.00 88.12 90 ALA A N 1
ATOM 691 C CA . ALA A 1 90 ? -6.133 0.062 13.036 1.00 88.12 90 ALA A CA 1
ATOM 692 C C . ALA A 1 90 ? -5.504 0.211 14.426 1.00 88.12 90 ALA A C 1
ATOM 694 O O . ALA A 1 90 ? -6.179 0.005 15.436 1.00 88.12 90 ALA A O 1
ATOM 695 N N . GLU A 1 91 ? -4.233 0.606 14.490 1.00 89.25 91 GLU A N 1
ATOM 696 C CA . GLU A 1 91 ? -3.540 0.907 15.744 1.00 89.25 91 GLU A CA 1
ATOM 697 C C . GLU A 1 91 ? -4.156 2.119 16.453 1.00 89.25 91 GLU A C 1
ATOM 699 O O . GLU A 1 91 ? -4.456 2.042 17.641 1.00 89.25 91 GLU A O 1
ATOM 704 N N . ALA A 1 92 ? -4.448 3.204 15.728 1.00 87.12 92 ALA A N 1
ATOM 705 C CA . ALA A 1 92 ? -5.098 4.386 16.298 1.00 87.12 92 ALA A CA 1
ATOM 706 C C . ALA A 1 92 ? -6.476 4.056 16.902 1.00 87.12 92 ALA A C 1
ATOM 708 O O . ALA A 1 92 ? -6.809 4.507 18.002 1.00 87.12 92 ALA A O 1
ATOM 709 N N . CYS A 1 93 ? -7.265 3.222 16.217 1.00 88.12 93 CYS A N 1
ATOM 710 C CA . CYS A 1 93 ? -8.551 2.761 16.732 1.00 88.12 93 CYS A CA 1
ATOM 711 C C . CYS A 1 93 ? -8.372 1.879 17.980 1.00 88.12 93 CYS A C 1
ATOM 713 O O . CYS A 1 93 ? -9.047 2.107 18.985 1.00 88.12 93 CYS A O 1
ATOM 715 N N . ARG A 1 94 ? -7.418 0.935 17.976 1.00 88.00 94 ARG A N 1
ATOM 716 C CA . ARG A 1 94 ? -7.102 0.095 19.149 1.00 88.00 94 ARG A CA 1
ATOM 717 C C . ARG A 1 94 ? -6.650 0.924 20.352 1.00 88.00 94 ARG A C 1
ATOM 719 O O . ARG A 1 94 ? -7.177 0.738 21.450 1.00 88.00 94 ARG A O 1
ATOM 726 N N . ALA A 1 95 ? -5.754 1.884 20.138 1.00 88.94 95 ALA A N 1
ATOM 727 C CA . ALA A 1 95 ? -5.263 2.787 21.173 1.00 88.94 95 ALA A CA 1
ATOM 728 C C . ALA A 1 95 ? -6.398 3.588 21.831 1.00 88.94 95 ALA A C 1
ATOM 730 O O . ALA A 1 95 ? -6.349 3.850 23.031 1.00 88.94 95 ALA A O 1
ATOM 731 N N . ARG A 1 96 ? -7.451 3.937 21.078 1.00 86.69 96 ARG A N 1
ATOM 732 C CA . ARG A 1 96 ? -8.631 4.629 21.617 1.00 86.69 96 ARG A CA 1
ATOM 733 C C . ARG A 1 96 ? -9.620 3.691 22.313 1.00 86.69 96 ARG A C 1
ATOM 735 O O . ARG A 1 96 ? -10.270 4.096 23.273 1.00 86.69 96 ARG A O 1
ATOM 742 N N . MET A 1 97 ? -9.713 2.439 21.872 1.00 87.00 97 MET A N 1
ATOM 743 C CA . MET A 1 97 ? -10.592 1.428 22.468 1.00 87.00 97 MET A CA 1
ATOM 744 C C . MET A 1 97 ? -10.111 0.935 23.835 1.00 87.00 97 MET A C 1
ATOM 746 O O . MET A 1 97 ? -10.945 0.589 24.669 1.00 87.00 97 MET A O 1
ATOM 750 N N . LEU A 1 98 ? -8.798 0.919 24.091 1.00 88.25 98 LEU A N 1
ATOM 751 C CA . LEU A 1 98 ? -8.235 0.501 25.382 1.00 88.25 98 LEU A CA 1
ATOM 752 C C . LEU A 1 98 ? -8.748 1.359 26.559 1.00 88.25 98 LEU A C 1
ATOM 754 O O . LEU A 1 98 ? -9.362 0.787 27.461 1.00 88.25 98 LEU A O 1
ATOM 758 N N . PRO A 1 99 ? -8.627 2.705 26.542 1.00 86.12 99 PRO A N 1
ATOM 759 C CA . PRO A 1 99 ? -9.203 3.556 27.580 1.00 86.12 99 PRO A CA 1
ATOM 760 C C . PRO A 1 99 ? -10.711 3.376 27.745 1.00 86.12 99 PRO A C 1
ATOM 762 O O . PRO A 1 99 ? -11.206 3.385 28.868 1.00 86.12 99 PRO A O 1
ATOM 765 N N . VAL A 1 100 ? -11.450 3.197 26.643 1.00 85.12 100 VAL A N 1
ATOM 766 C CA . VAL A 1 100 ? -12.904 2.972 26.687 1.00 85.12 100 VAL A CA 1
ATOM 767 C C . VAL A 1 100 ? -13.214 1.676 27.428 1.00 85.12 100 VAL A C 1
ATOM 769 O O . VAL A 1 100 ? -14.010 1.688 28.365 1.00 85.12 100 VAL A O 1
ATOM 772 N N . ARG A 1 101 ? -12.545 0.575 27.072 1.00 87.19 101 ARG A N 1
ATOM 773 C CA . ARG A 1 101 ? -12.679 -0.710 27.765 1.00 87.19 101 ARG A CA 1
ATOM 774 C C . ARG A 1 101 ? -12.385 -0.571 29.251 1.00 87.19 101 ARG A C 1
ATOM 776 O O . ARG A 1 101 ? -13.177 -1.028 30.068 1.00 87.19 101 ARG A O 1
ATOM 783 N N . ASP A 1 102 ? -11.240 0.009 29.587 1.00 85.94 102 ASP A N 1
ATOM 784 C CA . ASP A 1 102 ? -10.765 0.058 30.968 1.00 85.94 102 ASP A CA 1
ATOM 785 C C . ASP A 1 102 ? -11.697 0.933 31.817 1.00 85.94 102 ASP A C 1
ATOM 787 O O . ASP A 1 102 ? -12.096 0.533 32.908 1.00 85.94 102 ASP A O 1
ATOM 791 N N . THR A 1 103 ? -12.177 2.044 31.254 1.00 83.19 103 THR A N 1
ATOM 792 C CA . THR A 1 103 ? -13.181 2.903 31.890 1.00 83.19 103 THR A CA 1
ATOM 793 C C . THR A 1 103 ? -14.500 2.161 32.120 1.00 83.19 103 THR A C 1
ATOM 795 O O . THR A 1 103 ? -15.052 2.195 33.220 1.00 83.19 103 THR A O 1
ATOM 798 N N . LEU A 1 104 ? -14.994 1.432 31.115 1.00 81.31 104 LEU A N 1
ATOM 799 C CA . LEU A 1 104 ? -16.222 0.645 31.239 1.00 81.31 104 LEU A CA 1
ATOM 800 C C . LEU A 1 104 ? -16.091 -0.463 32.292 1.00 81.31 104 LEU A C 1
ATOM 802 O O . LEU A 1 104 ? -17.017 -0.662 33.078 1.00 81.31 104 LEU A O 1
ATOM 806 N N . LYS A 1 105 ? -14.938 -1.143 32.351 1.00 85.38 105 LYS A N 1
ATOM 807 C CA . LYS A 1 105 ? -14.643 -2.149 33.382 1.00 85.38 105 LYS A CA 1
ATOM 808 C C . LYS A 1 105 ? -14.622 -1.539 34.781 1.00 85.38 105 LYS A C 1
ATOM 810 O O . LYS A 1 105 ? -15.197 -2.125 35.694 1.00 85.38 105 LYS A O 1
ATOM 815 N N . SER A 1 106 ? -13.990 -0.378 34.950 1.00 81.44 106 SER A N 1
ATOM 816 C CA . SER A 1 106 ? -13.886 0.290 36.251 1.00 81.44 106 SER A CA 1
ATOM 817 C C . SER A 1 106 ? -15.229 0.803 36.773 1.00 81.44 106 SER A C 1
ATOM 819 O O . SER A 1 106 ? -15.482 0.688 37.969 1.00 81.44 106 SER A O 1
ATOM 821 N N . PHE A 1 107 ? -16.092 1.349 35.909 1.00 76.12 107 PHE A N 1
ATOM 822 C CA . PHE A 1 107 ? -17.365 1.945 36.341 1.00 76.12 107 PHE A CA 1
ATOM 823 C C . PHE A 1 107 ? -18.537 0.962 36.391 1.00 76.12 107 PHE A C 1
ATOM 825 O O . PHE A 1 107 ? -19.372 1.058 37.289 1.00 76.12 107 PHE A O 1
ATOM 832 N N . PHE A 1 108 ? -18.606 0.018 35.451 1.00 76.94 108 PHE A N 1
ATOM 833 C CA . PHE A 1 108 ? -19.760 -0.878 35.284 1.00 76.94 108 PHE A CA 1
ATOM 834 C C . PHE A 1 108 ? -19.437 -2.350 35.551 1.00 76.94 108 PHE A C 1
ATOM 836 O O . PHE A 1 108 ? -20.318 -3.209 35.486 1.00 76.94 108 PHE A O 1
ATOM 843 N N . GLY A 1 109 ? -18.179 -2.645 35.877 1.00 81.88 109 GLY A N 1
ATOM 844 C CA . GLY A 1 109 ? -17.688 -3.992 36.115 1.00 81.88 109 GLY A CA 1
ATOM 845 C C . GLY A 1 109 ? -17.319 -4.734 34.832 1.00 81.88 109 GLY A C 1
ATOM 846 O O . GLY A 1 109 ? -17.685 -4.369 33.711 1.00 81.88 109 GLY A O 1
ATOM 847 N N . GLU A 1 110 ? -16.589 -5.834 35.002 1.00 85.81 110 GLU A N 1
ATOM 848 C CA . GLU A 1 110 ? -16.081 -6.628 33.880 1.00 85.81 110 GLU A CA 1
ATOM 849 C C . GLU A 1 110 ? -17.190 -7.236 33.022 1.00 85.81 110 GLU A C 1
ATOM 851 O O . GLU A 1 110 ? -17.041 -7.322 31.804 1.00 85.81 110 GLU A O 1
ATOM 856 N N . LYS A 1 111 ? -18.316 -7.607 33.641 1.00 85.62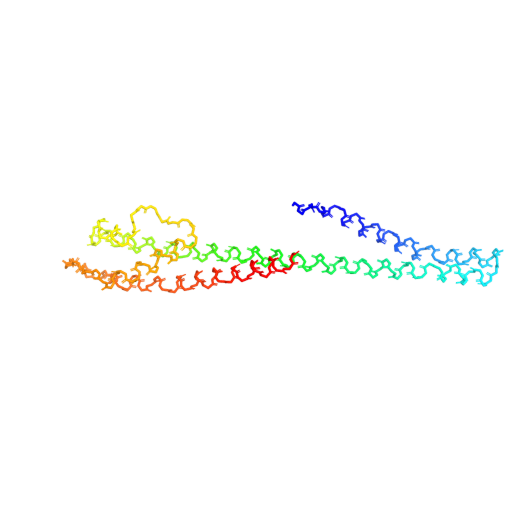 111 LYS A N 1
ATOM 857 C CA . LYS A 1 111 ? -19.462 -8.198 32.944 1.00 85.62 111 LYS A CA 1
ATOM 858 C C . LYS A 1 111 ? -20.060 -7.235 31.917 1.00 85.62 111 LYS A C 1
ATOM 860 O O . LYS A 1 111 ? -20.291 -7.632 30.784 1.00 85.62 111 LYS A O 1
ATOM 865 N N . TYR A 1 112 ? -20.217 -5.961 32.275 1.00 82.69 112 TYR A N 1
ATOM 866 C CA . TYR A 1 112 ? -20.759 -4.953 31.364 1.00 82.69 112 TYR A CA 1
ATOM 867 C C . TYR A 1 112 ? -19.827 -4.695 30.171 1.00 82.69 112 TYR A C 1
ATOM 869 O O . TYR A 1 112 ? -20.267 -4.618 29.025 1.00 82.69 112 TYR A O 1
ATOM 877 N N . ALA A 1 113 ? -18.514 -4.620 30.415 1.00 84.50 113 ALA A N 1
ATOM 878 C CA . ALA A 1 113 ? -17.533 -4.501 29.338 1.00 84.50 113 ALA A CA 1
ATOM 879 C C . ALA A 1 113 ? -17.508 -5.752 28.436 1.00 84.50 113 ALA A C 1
ATOM 881 O O . ALA A 1 113 ? -17.357 -5.627 27.219 1.00 84.50 113 ALA A O 1
ATOM 882 N N . ALA A 1 114 ? -17.683 -6.947 29.009 1.00 85.75 114 ALA A N 1
ATOM 883 C CA . ALA A 1 114 ? -17.785 -8.194 28.257 1.00 85.75 114 ALA A CA 1
ATOM 884 C C . ALA A 1 114 ? -19.052 -8.242 27.383 1.00 85.75 114 ALA A C 1
ATOM 886 O O . ALA A 1 114 ? -18.951 -8.609 26.213 1.00 85.75 114 ALA A O 1
ATOM 887 N N . ASP A 1 115 ? -20.201 -7.790 27.896 1.00 84.00 115 ASP A N 1
ATOM 888 C CA . ASP A 1 115 ? -21.467 -7.699 27.146 1.00 84.00 115 ASP A CA 1
ATOM 889 C C . ASP A 1 115 ? -21.372 -6.719 25.954 1.00 84.00 115 ASP A C 1
ATOM 891 O O . ASP A 1 115 ? -22.022 -6.903 24.917 1.00 84.00 115 ASP A O 1
ATOM 895 N N . LEU A 1 116 ? -20.501 -5.708 26.065 1.00 82.38 116 LEU A N 1
ATOM 896 C CA . LEU A 1 116 ? -20.133 -4.781 24.988 1.00 82.38 116 LEU A CA 1
ATOM 897 C C . LEU A 1 116 ? -19.100 -5.345 23.996 1.00 82.38 116 LEU A C 1
ATOM 899 O O . LEU A 1 116 ? -18.759 -4.675 23.024 1.00 82.38 116 LEU A O 1
ATOM 903 N N . GLY A 1 117 ? -18.621 -6.574 24.194 1.00 83.19 117 GLY A N 1
ATOM 904 C CA . GLY A 1 117 ? -17.688 -7.246 23.287 1.00 83.19 117 GLY A CA 1
ATOM 905 C C . GLY A 1 117 ? -16.211 -7.104 23.660 1.00 83.19 117 GLY A C 1
ATOM 906 O O . GLY A 1 117 ? -15.358 -7.608 22.936 1.00 83.19 117 GLY A O 1
ATOM 907 N N . PHE A 1 118 ? -15.872 -6.495 24.803 1.00 86.38 118 PHE A N 1
ATOM 908 C CA . PHE A 1 118 ? -14.490 -6.449 25.309 1.00 86.38 118 PHE A CA 1
ATOM 909 C C . PHE A 1 118 ? -14.084 -7.707 26.102 1.00 86.38 118 PHE A C 1
ATOM 911 O O . PHE A 1 118 ? -13.250 -7.644 27.014 1.00 86.38 118 PHE A O 1
ATOM 918 N N . ALA A 1 119 ? -14.679 -8.855 25.778 1.00 79.12 119 ALA A N 1
ATOM 919 C CA . ALA A 1 119 ? -14.341 -10.138 26.375 1.00 79.12 119 ALA A CA 1
ATOM 920 C C . ALA A 1 119 ? -12.988 -10.633 25.826 1.00 79.12 119 ALA A C 1
ATOM 922 O O . ALA A 1 119 ? -12.932 -11.385 24.859 1.00 79.12 119 ALA A O 1
ATOM 923 N N . GLY A 1 120 ? -11.891 -10.184 26.443 1.00 81.00 120 GLY A N 1
ATOM 924 C CA . GLY A 1 120 ? -10.529 -10.620 26.117 1.00 81.00 120 GLY A CA 1
ATOM 925 C C . GLY A 1 120 ? -9.648 -9.543 25.463 1.00 81.00 120 GLY A C 1
ATOM 926 O O . GLY A 1 120 ? -9.885 -8.343 25.659 1.00 81.00 120 GLY A O 1
ATOM 927 N N . PRO A 1 121 ? -8.569 -9.949 24.762 1.00 84.75 121 PRO A N 1
ATOM 928 C CA . PRO A 1 121 ? -7.692 -9.022 24.052 1.00 84.75 121 PRO A CA 1
ATOM 929 C C . PRO A 1 121 ? -8.426 -8.351 22.885 1.00 84.75 121 PRO A C 1
ATOM 931 O O . PRO A 1 121 ? -9.348 -8.920 22.303 1.00 84.75 121 PRO A O 1
ATOM 934 N N . LEU A 1 122 ? -8.016 -7.125 22.545 1.00 86.00 122 LEU A N 1
ATOM 935 C CA . LEU A 1 122 ? -8.538 -6.451 21.357 1.00 86.00 122 LEU A CA 1
ATOM 936 C C . LEU A 1 122 ? -8.083 -7.204 20.098 1.00 86.00 122 LEU A C 1
ATOM 938 O O . LEU A 1 122 ? -6.960 -7.704 20.074 1.00 86.00 122 LEU A O 1
ATOM 942 N N . PRO A 1 123 ? -8.928 -7.284 19.059 1.00 86.19 123 PRO A N 1
ATOM 943 C CA . PRO A 1 123 ? -8.575 -7.982 17.834 1.00 86.19 123 PRO A CA 1
ATOM 944 C C . PRO A 1 123 ? -7.427 -7.284 17.101 1.00 86.19 123 PRO A C 1
ATOM 946 O O . PRO A 1 123 ? -7.415 -6.060 16.993 1.00 86.19 123 PRO A O 1
ATOM 949 N N . ASP A 1 124 ? -6.513 -8.068 16.529 1.00 85.38 124 ASP A N 1
ATOM 950 C CA . ASP A 1 124 ? -5.400 -7.544 15.725 1.00 85.38 124 ASP A CA 1
ATOM 951 C C . ASP A 1 124 ? -5.786 -7.271 14.267 1.00 85.38 124 ASP A C 1
ATOM 953 O O . ASP A 1 124 ? -5.182 -6.424 13.612 1.00 85.38 124 ASP A O 1
ATOM 957 N N . ASN A 1 125 ? -6.811 -7.958 13.746 1.00 88.19 125 ASN A N 1
ATOM 958 C CA . ASN A 1 125 ? -7.293 -7.732 12.384 1.00 88.19 125 ASN A CA 1
ATOM 959 C C . ASN A 1 125 ? -8.040 -6.378 12.293 1.00 88.19 125 ASN A C 1
ATOM 961 O O . ASN A 1 125 ? -9.057 -6.217 12.977 1.00 88.19 125 ASN A O 1
ATOM 965 N N . PRO A 1 126 ? -7.626 -5.450 11.402 1.00 86.94 126 PRO A N 1
ATOM 966 C CA . PRO A 1 126 ? -8.331 -4.196 11.113 1.00 86.94 126 PRO A CA 1
ATOM 967 C C . PRO A 1 126 ? -9.855 -4.321 10.922 1.00 86.94 126 PRO A C 1
ATOM 969 O O . PRO A 1 126 ? -10.616 -3.490 11.415 1.00 86.94 126 PRO A O 1
ATOM 972 N N . GLU A 1 127 ? -10.330 -5.368 10.246 1.00 88.50 127 GLU A N 1
ATOM 973 C CA . GLU A 1 127 ? -11.762 -5.589 9.977 1.00 88.50 127 GLU A CA 1
ATOM 974 C C . GLU A 1 127 ? -12.538 -5.921 11.260 1.00 88.50 127 GLU A C 1
ATOM 976 O O . GLU A 1 127 ? -13.651 -5.436 11.496 1.00 88.50 127 GLU A O 1
ATOM 981 N N . ALA A 1 128 ? -11.920 -6.721 12.128 1.00 87.00 128 ALA A N 1
ATOM 982 C CA . ALA A 1 128 ? -12.477 -7.072 13.424 1.00 87.00 128 ALA A CA 1
ATOM 983 C C . ALA A 1 128 ? -12.473 -5.863 14.376 1.00 87.00 128 ALA A C 1
ATOM 985 O O . ALA A 1 128 ? -13.430 -5.690 15.131 1.00 87.00 128 ALA A O 1
ATOM 986 N N . VAL A 1 129 ? -11.469 -4.979 14.290 1.00 88.62 129 VAL A N 1
ATOM 987 C CA . VAL A 1 129 ? -11.433 -3.706 15.037 1.00 88.62 129 VAL A CA 1
ATOM 988 C C . VAL A 1 129 ? -12.605 -2.804 14.641 1.00 88.62 129 VAL A C 1
ATOM 990 O O . VAL A 1 129 ? -13.310 -2.298 15.515 1.00 88.62 129 VAL A O 1
ATOM 993 N N . VAL A 1 130 ? -12.880 -2.650 13.339 1.00 89.94 130 VAL A N 1
ATOM 994 C CA . VAL A 1 130 ? -14.049 -1.887 12.859 1.00 89.94 130 VAL A CA 1
ATOM 995 C C . VAL A 1 130 ? -15.355 -2.487 13.360 1.00 89.94 130 VAL A C 1
ATOM 997 O O . VAL A 1 130 ? -16.247 -1.749 13.790 1.00 89.94 130 VAL A O 1
ATOM 1000 N N . THR A 1 131 ? -15.477 -3.811 13.280 1.00 89.38 131 THR A N 1
ATOM 1001 C CA . THR A 1 131 ? -16.686 -4.533 13.688 1.00 89.38 131 THR A CA 1
ATOM 1002 C C . THR A 1 131 ? -16.948 -4.330 15.174 1.00 89.38 131 THR A C 1
ATOM 1004 O O . THR A 1 131 ? -18.038 -3.897 15.545 1.00 89.38 131 THR A O 1
ATOM 1007 N N . LEU A 1 132 ? -15.930 -4.546 16.012 1.00 88.00 132 LEU A N 1
ATOM 1008 C CA . LEU A 1 132 ? -16.031 -4.353 17.453 1.00 88.00 132 LEU A CA 1
ATOM 1009 C C . LEU A 1 132 ? -16.335 -2.893 17.799 1.00 88.00 132 LEU A C 1
ATOM 1011 O O . LEU A 1 132 ? -17.247 -2.630 18.574 1.00 88.00 132 LEU A O 1
ATOM 1015 N N . SER A 1 133 ? -15.636 -1.932 17.193 1.00 88.00 133 SER A N 1
ATOM 1016 C CA . SER A 1 133 ? -15.876 -0.514 17.469 1.00 88.00 133 SER A CA 1
ATOM 1017 C C . SER A 1 133 ? -17.282 -0.061 17.056 1.00 88.00 133 SER A C 1
ATOM 1019 O O . SER A 1 133 ? -17.952 0.647 17.807 1.00 88.00 133 SER A O 1
ATOM 1021 N N . THR A 1 134 ? -17.768 -0.505 15.891 1.00 87.19 134 THR A N 1
ATOM 1022 C CA . THR A 1 134 ? -19.137 -0.205 15.434 1.00 87.19 134 THR A CA 1
ATOM 1023 C C . THR A 1 134 ? -20.172 -0.845 16.364 1.00 87.19 134 THR A C 1
ATOM 1025 O O . THR A 1 134 ? -21.164 -0.208 16.713 1.00 87.19 134 THR A O 1
ATOM 1028 N N . TYR A 1 135 ? -19.925 -2.082 16.800 1.00 87.88 135 TYR A N 1
ATOM 1029 C CA . TYR A 1 135 ? -20.791 -2.794 17.735 1.00 87.88 135 TYR A CA 1
ATOM 1030 C C . TYR A 1 135 ? -20.866 -2.093 19.098 1.00 87.88 135 TYR A C 1
ATOM 1032 O O . TYR A 1 135 ? -21.964 -1.845 19.593 1.00 87.88 135 TYR A O 1
ATOM 1040 N N . VAL A 1 136 ? -19.722 -1.698 19.669 1.00 86.00 136 VAL A N 1
ATOM 1041 C CA . VAL A 1 136 ? -19.647 -0.953 20.938 1.00 86.00 136 VAL A CA 1
ATOM 1042 C C . VAL A 1 136 ? -20.408 0.372 20.838 1.00 86.00 136 VAL A C 1
ATOM 1044 O O . VAL A 1 136 ? -21.180 0.701 21.738 1.00 86.00 136 VAL A O 1
ATOM 1047 N N . GLN A 1 137 ? -20.242 1.106 19.732 1.00 84.62 137 GLN A N 1
ATOM 1048 C CA . GLN A 1 137 ? -20.950 2.368 19.490 1.00 84.62 137 GLN A CA 1
ATOM 1049 C C . GLN A 1 137 ? -22.472 2.205 19.443 1.00 84.62 137 GLN A C 1
ATOM 1051 O O . GLN A 1 137 ? -23.183 3.041 19.996 1.00 84.62 137 GLN A O 1
ATOM 1056 N N . ALA A 1 138 ? -22.978 1.126 18.841 1.00 83.88 138 ALA A N 1
ATOM 1057 C CA . ALA A 1 138 ? -24.413 0.851 18.792 1.00 83.88 138 ALA A CA 1
ATOM 1058 C C . ALA A 1 138 ? -24.963 0.384 20.154 1.00 83.88 138 ALA A C 1
ATOM 1060 O O . ALA A 1 138 ? -25.967 0.901 20.642 1.00 83.88 138 ALA A O 1
ATOM 1061 N N . ARG A 1 139 ? -24.277 -0.562 20.805 1.00 80.56 139 ARG A N 1
ATOM 1062 C CA . ARG A 1 139 ? -24.762 -1.233 22.021 1.00 80.56 139 ARG A CA 1
ATOM 1063 C C . ARG A 1 139 ? -24.711 -0.380 23.281 1.00 80.56 139 ARG A C 1
ATOM 1065 O O . ARG A 1 139 ? -25.527 -0.599 24.173 1.00 80.56 139 ARG A O 1
ATOM 1072 N N . VAL A 1 140 ? -23.809 0.602 23.372 1.00 74.62 140 VAL A N 1
ATOM 1073 C CA . VAL A 1 140 ? -23.761 1.484 24.554 1.00 74.62 140 VAL A CA 1
ATOM 1074 C C . VAL A 1 140 ? -25.012 2.366 24.679 1.00 74.62 140 VAL A C 1
ATOM 1076 O O . VAL A 1 140 ? -25.312 2.856 25.764 1.00 74.62 140 VAL A O 1
ATOM 1079 N N . VAL A 1 141 ? -25.732 2.587 23.572 1.00 66.19 141 VAL A N 1
ATOM 1080 C CA . VAL A 1 141 ? -26.992 3.344 23.554 1.00 66.19 141 VAL A CA 1
ATOM 1081 C C . VAL A 1 141 ? -28.162 2.477 24.026 1.00 66.19 141 VAL A C 1
ATOM 1083 O O . VAL A 1 141 ? -29.090 2.992 24.644 1.00 66.19 141 VAL A O 1
ATOM 1086 N N . GLU A 1 142 ? -28.102 1.172 23.755 1.00 67.88 142 GLU A N 1
ATOM 1087 C CA . GLU A 1 142 ? -29.158 0.200 24.059 1.00 67.88 142 GLU A CA 1
ATOM 1088 C C . GLU A 1 142 ? -29.090 -0.330 25.494 1.00 67.88 142 GLU A C 1
ATOM 1090 O O . GLU A 1 142 ? -30.123 -0.612 26.103 1.00 67.88 142 GLU A O 1
ATOM 1095 N N . LEU A 1 143 ? -27.881 -0.499 26.037 1.00 64.88 143 LEU A N 1
ATOM 1096 C CA . LEU A 1 143 ? -27.705 -1.075 27.363 1.00 64.88 143 LEU A CA 1
ATOM 1097 C C . LEU A 1 143 ? -28.092 -0.061 28.451 1.00 64.88 143 LEU A C 1
ATOM 1099 O O . LEU A 1 143 ? -27.616 1.079 28.434 1.00 64.88 143 LEU A O 1
ATOM 1103 N N . PRO A 1 144 ? -28.935 -0.456 29.425 1.00 64.25 144 PRO A N 1
ATOM 1104 C CA . PRO A 1 144 ? -29.269 0.406 30.544 1.00 64.25 144 PRO A CA 1
ATOM 1105 C C . PRO A 1 144 ? -27.998 0.647 31.352 1.00 64.25 144 PRO A C 1
ATOM 1107 O O . PRO A 1 144 ? -27.455 -0.279 31.951 1.00 64.25 144 PRO A O 1
ATOM 1110 N N . VAL A 1 145 ? -27.521 1.892 31.349 1.00 65.12 145 VAL A N 1
ATOM 1111 C CA . VAL A 1 145 ? -26.378 2.312 32.159 1.00 65.12 145 VAL A CA 1
ATOM 1112 C C . VAL A 1 145 ? -26.779 2.118 33.626 1.00 65.12 145 VAL A C 1
ATOM 1114 O O . VAL A 1 145 ? -27.723 2.777 34.075 1.00 65.12 145 VAL A O 1
ATOM 1117 N N . PRO A 1 146 ? -26.131 1.206 34.375 1.00 63.84 146 PRO A N 1
ATOM 1118 C CA . PRO A 1 146 ? -26.391 1.053 35.799 1.00 63.84 146 PRO A CA 1
ATOM 1119 C C . PRO A 1 146 ? -26.254 2.414 36.492 1.00 63.84 146 PRO A C 1
ATOM 1121 O O . PRO A 1 146 ? -25.361 3.177 36.115 1.00 63.84 146 PRO A O 1
ATOM 1124 N N . PRO A 1 147 ? -27.080 2.738 37.503 1.00 58.50 147 PRO A N 1
ATOM 1125 C CA . PRO A 1 147 ? -26.887 3.932 38.315 1.00 58.50 147 PRO A CA 1
ATOM 1126 C C . PRO A 1 147 ? -25.614 3.761 39.156 1.00 58.50 147 PRO A C 1
ATOM 1128 O O . PRO A 1 147 ? -25.652 3.400 40.329 1.00 58.50 147 PRO A O 1
ATOM 1131 N N . CYS A 1 148 ? -24.455 3.949 38.533 1.00 56.06 148 CYS A N 1
ATOM 1132 C CA . CYS A 1 148 ? -23.174 4.014 39.206 1.00 56.06 148 CYS A CA 1
ATOM 1133 C C . CYS A 1 148 ? -22.998 5.421 39.785 1.00 56.06 148 CYS A C 1
ATOM 1135 O O . CYS A 1 148 ? -23.375 6.416 39.161 1.00 56.06 148 CYS A O 1
ATOM 1137 N N . LEU A 1 149 ? -22.382 5.511 40.964 1.00 53.56 149 LEU A N 1
ATOM 1138 C CA . LEU A 1 149 ? -21.830 6.759 41.482 1.00 53.56 149 LEU A CA 1
ATOM 1139 C C . LEU A 1 149 ? -20.718 7.194 40.523 1.00 53.56 149 LEU A C 1
ATOM 1141 O O . LEU A 1 149 ? -19.575 6.785 40.689 1.00 53.56 149 LEU A O 1
ATOM 1145 N N . ILE A 1 150 ? -21.055 7.963 39.486 1.00 56.47 150 ILE A N 1
ATOM 1146 C CA . ILE A 1 150 ? -20.063 8.627 38.643 1.00 56.47 150 ILE A CA 1
ATOM 1147 C C . ILE A 1 150 ? -19.359 9.617 39.583 1.00 56.47 150 ILE A C 1
ATOM 1149 O O . ILE A 1 150 ? -20.002 10.573 40.026 1.00 56.47 150 ILE A O 1
ATOM 1153 N N . PRO A 1 151 ? -18.092 9.390 39.978 1.00 55.53 151 PRO A N 1
ATOM 1154 C CA . PRO A 1 151 ? -17.380 10.342 40.810 1.00 55.53 151 PRO A CA 1
ATOM 1155 C C . PRO A 1 151 ? -17.370 11.676 40.067 1.00 55.53 151 PRO A C 1
ATOM 1157 O O . PRO A 1 151 ? -17.155 11.712 38.855 1.00 55.53 151 PRO A O 1
ATOM 1160 N N . SER A 1 152 ? -17.669 12.760 40.782 1.00 48.59 152 SER A N 1
ATOM 1161 C CA . SER A 1 152 ? -17.801 14.099 40.206 1.00 48.59 152 SER A CA 1
ATOM 1162 C C . SER A 1 152 ? -16.550 14.441 39.382 1.00 48.59 152 SER A C 1
ATOM 1164 O O . SER A 1 152 ? -15.488 14.677 39.953 1.00 48.59 152 SER A O 1
ATOM 1166 N N . GLY A 1 153 ? -16.661 14.406 38.047 1.00 55.59 153 GLY A N 1
ATOM 1167 C CA . GLY A 1 153 ? -15.546 14.593 37.105 1.00 55.59 153 GLY A CA 1
ATOM 1168 C C . GLY A 1 153 ? -15.258 13.427 36.144 1.00 55.59 153 GLY A C 1
ATOM 1169 O O . GLY A 1 153 ? -14.461 13.603 35.225 1.00 55.59 153 GLY A O 1
ATOM 1170 N N . ALA A 1 154 ? -15.888 12.258 36.299 1.00 58.53 154 ALA A N 1
ATOM 1171 C CA . ALA A 1 154 ? -15.739 11.161 35.339 1.00 58.53 154 ALA A CA 1
ATOM 1172 C C . ALA A 1 154 ? -16.545 11.407 34.048 1.00 58.53 154 ALA A C 1
ATOM 1174 O O . ALA A 1 154 ? -17.698 11.838 34.081 1.00 58.53 154 ALA A O 1
ATOM 1175 N N . LEU A 1 155 ? -15.907 11.143 32.902 1.00 62.22 155 LEU A N 1
ATOM 1176 C CA . LEU A 1 155 ? -16.500 11.267 31.569 1.00 62.22 155 LEU A CA 1
ATOM 1177 C C . LEU A 1 155 ? -17.658 10.277 31.393 1.00 62.22 155 LEU A C 1
ATOM 1179 O O . LEU A 1 155 ? -17.509 9.088 31.670 1.00 62.22 155 LEU A O 1
ATOM 1183 N N . ASP A 1 156 ? -18.785 10.770 30.875 1.00 70.00 156 ASP A N 1
ATOM 1184 C CA . ASP A 1 156 ? -19.934 9.943 30.500 1.00 70.00 156 ASP A CA 1
ATOM 1185 C C . ASP A 1 156 ? -19.480 8.836 29.518 1.00 70.00 156 ASP A C 1
ATOM 1187 O O . ASP A 1 156 ? -18.840 9.143 28.501 1.00 70.00 156 ASP A O 1
ATOM 1191 N N . PRO A 1 157 ? -19.789 7.549 29.778 1.00 68.81 157 PRO A N 1
ATOM 1192 C CA . PRO A 1 157 ? -19.457 6.446 28.875 1.00 68.81 157 PRO A CA 1
ATOM 1193 C C . PRO A 1 157 ? -19.960 6.657 27.443 1.00 68.81 157 PRO A C 1
ATOM 1195 O O . PRO A 1 157 ? -19.297 6.221 26.502 1.00 68.81 157 PRO A O 1
ATOM 1198 N N . LYS A 1 158 ? -21.078 7.366 27.245 1.00 74.50 158 LYS A N 1
ATOM 1199 C CA . LYS A 1 158 ? -21.573 7.713 25.906 1.00 74.50 158 LYS A CA 1
ATOM 1200 C C . LYS A 1 158 ? -20.627 8.665 25.181 1.00 74.50 158 LYS A C 1
ATOM 1202 O O . LYS A 1 158 ? -20.394 8.492 23.990 1.00 74.50 158 LYS A O 1
ATOM 1207 N N . VAL A 1 159 ? -20.034 9.623 25.893 1.00 76.38 159 VAL A N 1
ATOM 1208 C CA . VAL A 1 159 ? -19.049 10.568 25.338 1.00 76.38 159 VAL A CA 1
ATOM 1209 C C . VAL A 1 159 ? -17.739 9.850 25.005 1.00 76.38 159 VAL A C 1
ATOM 1211 O O . VAL A 1 159 ? -17.150 10.078 23.947 1.00 76.38 159 VAL A O 1
ATOM 1214 N N . LEU A 1 160 ? -17.303 8.927 25.864 1.00 76.25 160 LEU A N 1
ATOM 1215 C CA . LEU A 1 160 ? -16.116 8.103 25.617 1.00 76.25 160 LEU A CA 1
ATOM 1216 C C . LEU A 1 160 ? -16.281 7.210 24.387 1.00 76.25 160 LEU A C 1
ATOM 1218 O O . LEU A 1 160 ? -15.396 7.180 23.529 1.00 76.25 160 LEU A O 1
ATOM 1222 N N . VAL A 1 161 ? -17.420 6.531 24.267 1.00 80.25 161 VAL A N 1
ATOM 1223 C CA . VAL A 1 161 ? -17.724 5.680 23.113 1.00 80.25 161 VAL A CA 1
ATOM 1224 C C . VAL A 1 161 ? -17.949 6.507 21.845 1.00 80.25 161 VAL A C 1
ATOM 1226 O O . VAL A 1 161 ? -17.489 6.103 20.780 1.00 80.25 161 VAL A O 1
ATOM 1229 N N . ALA A 1 162 ? -18.548 7.699 21.939 1.00 81.31 162 ALA A N 1
ATOM 1230 C CA . ALA A 1 162 ? -18.656 8.620 20.806 1.00 81.31 162 ALA A CA 1
ATOM 1231 C C . ALA A 1 162 ? -17.278 9.027 20.253 1.00 81.31 162 ALA A C 1
ATOM 1233 O O . ALA A 1 162 ? -17.129 9.204 19.045 1.00 81.31 162 ALA A O 1
ATOM 1234 N N . SER A 1 163 ? -16.240 9.084 21.098 1.00 82.88 163 SER A N 1
ATOM 1235 C CA . SER A 1 163 ? -14.868 9.358 20.645 1.00 82.88 163 S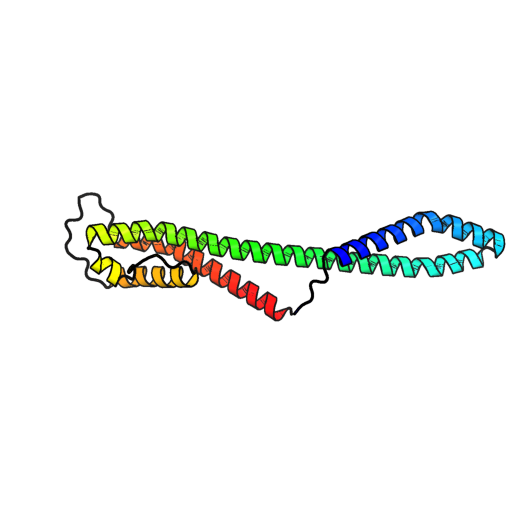ER A CA 1
ATOM 1236 C C . SER A 1 163 ? -14.250 8.245 19.781 1.00 82.88 163 SER A C 1
ATOM 1238 O O . SER A 1 163 ? -13.185 8.448 19.200 1.00 82.88 163 SER A O 1
ATOM 1240 N N . LEU A 1 164 ? -14.906 7.083 19.662 1.00 83.50 164 LEU A N 1
ATOM 1241 C CA . LEU A 1 164 ? -14.515 6.019 18.733 1.00 83.50 164 LEU A CA 1
ATOM 1242 C C . LEU A 1 164 ? -15.042 6.242 17.308 1.00 83.50 164 LEU A C 1
ATOM 1244 O O . LEU A 1 164 ? -14.549 5.594 16.384 1.00 83.50 164 LEU A O 1
ATOM 1248 N N . ALA A 1 165 ? -16.012 7.135 17.095 1.00 85.25 165 ALA A N 1
ATOM 1249 C CA . ALA A 1 165 ? -16.647 7.319 15.790 1.00 85.25 165 ALA A CA 1
ATOM 1250 C C . ALA A 1 165 ? -15.648 7.759 14.709 1.00 85.25 165 ALA A C 1
ATOM 1252 O O . ALA A 1 165 ? -15.562 7.132 13.652 1.00 85.25 165 ALA A O 1
ATOM 1253 N N . GLU A 1 166 ? -14.841 8.779 15.004 1.00 87.44 166 GLU A N 1
ATOM 1254 C CA . GLU A 1 166 ? -13.821 9.316 14.098 1.00 87.44 166 GLU A CA 1
ATOM 1255 C C . GLU A 1 166 ? -12.750 8.275 13.703 1.00 87.44 166 GLU A C 1
ATOM 1257 O O . GLU A 1 166 ? -12.614 8.003 12.506 1.00 87.44 166 GLU A O 1
ATOM 1262 N N . PRO A 1 167 ? -12.040 7.605 14.638 1.00 85.00 167 PRO A N 1
ATOM 1263 C CA . PRO A 1 167 ? -11.038 6.604 14.262 1.00 85.00 167 PRO A CA 1
ATOM 1264 C C . PRO A 1 167 ? -11.651 5.387 13.553 1.00 85.00 167 PRO A C 1
ATOM 1266 O O . PRO A 1 167 ? -11.016 4.792 12.681 1.00 85.00 167 PRO A O 1
ATOM 1269 N N . THR A 1 168 ? -12.904 5.036 13.858 1.00 85.38 168 THR A N 1
ATOM 1270 C CA . THR A 1 168 ? -13.614 3.951 13.159 1.00 85.38 168 THR A CA 1
ATOM 1271 C C . THR A 1 168 ? -13.950 4.330 11.723 1.00 85.38 168 THR A C 1
ATOM 1273 O O . THR A 1 168 ? -13.827 3.498 10.824 1.00 85.38 168 THR A O 1
ATOM 1276 N N . ALA A 1 169 ? -14.375 5.575 11.491 1.00 87.12 169 ALA A N 1
ATOM 1277 C CA . ALA A 1 169 ? -14.642 6.087 10.153 1.00 87.12 169 ALA A CA 1
ATOM 1278 C C . ALA A 1 169 ? -13.357 6.140 9.313 1.00 87.12 169 ALA A C 1
ATOM 1280 O O . ALA A 1 169 ? -13.364 5.680 8.171 1.00 87.12 169 ALA A O 1
ATOM 1281 N N . ALA A 1 170 ? -12.247 6.602 9.900 1.00 85.75 170 ALA A N 1
ATOM 1282 C CA . ALA A 1 170 ? -10.936 6.603 9.251 1.00 85.75 170 ALA A CA 1
ATOM 1283 C C . ALA A 1 170 ? -10.489 5.183 8.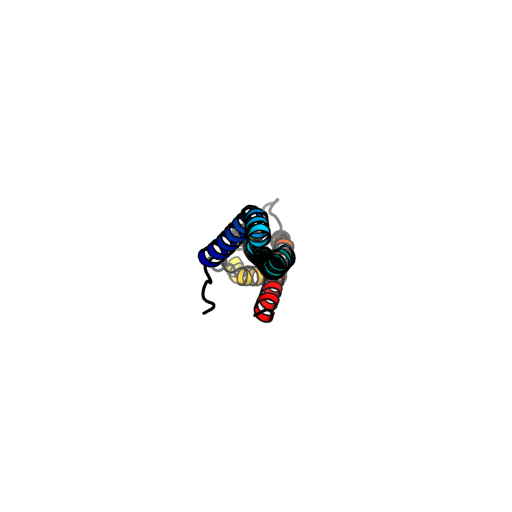857 1.00 85.75 170 ALA A C 1
ATOM 1285 O O . ALA A 1 170 ? -10.100 4.947 7.713 1.00 85.75 170 ALA A O 1
ATOM 1286 N N . LEU A 1 171 ? -10.636 4.207 9.760 1.00 86.44 171 LEU A N 1
ATOM 1287 C CA . LEU A 1 171 ? -10.297 2.812 9.477 1.00 86.44 171 LEU A CA 1
ATOM 1288 C C . LEU A 1 171 ? -11.194 2.188 8.395 1.00 86.44 171 LEU A C 1
ATOM 1290 O O . LEU A 1 171 ? -10.696 1.480 7.520 1.00 86.44 171 LEU A O 1
ATOM 1294 N N . LYS A 1 172 ? -12.502 2.483 8.401 1.00 88.62 172 LYS A N 1
ATOM 1295 C CA . LYS A 1 172 ? -13.419 2.069 7.322 1.00 88.62 172 LYS A CA 1
ATOM 1296 C C . LYS A 1 172 ? -12.983 2.636 5.971 1.00 88.62 172 LYS A C 1
ATOM 1298 O O . LYS A 1 172 ? -12.948 1.893 4.993 1.00 88.62 172 LYS A O 1
ATOM 1303 N N . ALA A 1 173 ? -12.624 3.917 5.917 1.00 87.44 173 ALA A N 1
ATOM 1304 C CA . ALA A 1 173 ? -12.153 4.553 4.690 1.00 87.44 173 ALA A CA 1
ATOM 1305 C C . ALA A 1 173 ? -10.852 3.910 4.175 1.00 87.44 173 ALA A C 1
ATOM 1307 O O . ALA A 1 173 ? -10.753 3.601 2.987 1.00 87.44 173 ALA A O 1
ATOM 1308 N N . ALA A 1 174 ? -9.896 3.628 5.066 1.00 84.62 174 ALA A N 1
ATOM 1309 C CA . ALA A 1 174 ? -8.647 2.951 4.714 1.00 84.62 174 ALA A CA 1
ATOM 1310 C C . ALA A 1 174 ? -8.878 1.522 4.180 1.00 84.62 174 ALA A C 1
ATOM 1312 O O . ALA A 1 174 ? -8.248 1.117 3.201 1.00 84.62 174 ALA A O 1
ATOM 1313 N N . LEU A 1 175 ? -9.820 0.772 4.766 1.00 87.00 175 LEU A N 1
ATOM 1314 C CA . LEU A 1 175 ? -10.197 -0.563 4.287 1.00 87.00 175 LEU A CA 1
ATOM 1315 C C . LEU A 1 175 ? -10.834 -0.526 2.895 1.00 87.00 175 LEU A C 1
ATOM 1317 O O . LEU A 1 175 ? -10.479 -1.340 2.045 1.00 87.00 175 LEU A O 1
ATOM 1321 N N . VAL A 1 176 ? -11.737 0.425 2.640 1.00 88.06 176 VAL A N 1
ATOM 1322 C CA . VAL A 1 176 ? -12.355 0.601 1.314 1.00 88.06 176 VAL A CA 1
ATOM 1323 C C . VAL A 1 176 ? -11.303 0.971 0.269 1.00 88.06 176 VAL A C 1
ATOM 1325 O O . VAL A 1 176 ? -11.302 0.394 -0.817 1.00 88.06 176 VAL A O 1
ATOM 1328 N N . LYS A 1 177 ? -10.378 1.878 0.606 1.00 84.50 177 LYS A N 1
ATOM 1329 C CA . LYS A 1 177 ? -9.272 2.264 -0.279 1.00 84.50 177 LYS A CA 1
ATOM 1330 C C . LYS A 1 177 ? -8.410 1.052 -0.653 1.00 84.50 177 LYS A C 1
ATOM 1332 O O . LYS A 1 177 ? -8.249 0.764 -1.834 1.00 84.50 177 LYS A O 1
ATOM 1337 N N . SER A 1 178 ? -7.963 0.283 0.342 1.00 80.56 178 SER A N 1
ATOM 1338 C CA . SER A 1 178 ? -7.158 -0.927 0.122 1.00 80.56 178 SER A CA 1
ATOM 1339 C C . SER A 1 178 ? -7.908 -2.007 -0.678 1.00 80.56 178 SER A C 1
ATOM 1341 O O . SER A 1 178 ? -7.310 -2.699 -1.502 1.00 80.56 178 SER A O 1
ATOM 1343 N N . ALA A 1 179 ? -9.224 -2.147 -0.481 1.00 82.50 179 ALA A N 1
ATOM 1344 C CA . ALA A 1 179 ? -10.044 -3.091 -1.238 1.00 82.50 179 ALA A CA 1
ATOM 1345 C C . ALA A 1 179 ? -10.212 -2.691 -2.715 1.00 82.50 179 ALA A C 1
ATOM 1347 O O . ALA A 1 179 ? -10.236 -3.568 -3.580 1.00 82.50 179 ALA A O 1
ATOM 1348 N N . ASN A 1 180 ? -10.325 -1.392 -3.008 1.00 81.25 180 ASN A N 1
ATOM 1349 C CA . ASN A 1 180 ? -10.407 -0.890 -4.381 1.00 81.25 180 ASN A CA 1
ATOM 1350 C C . ASN A 1 180 ? -9.079 -1.078 -5.123 1.00 81.25 180 ASN A C 1
ATOM 1352 O O . ASN A 1 180 ? -9.083 -1.621 -6.223 1.00 81.25 180 ASN A O 1
ATOM 1356 N N . GLU A 1 181 ? -7.954 -0.752 -4.485 1.00 75.00 181 GLU A N 1
ATOM 1357 C CA . GLU A 1 181 ? -6.617 -0.959 -5.062 1.00 75.00 181 GLU A CA 1
ATOM 1358 C C . GLU A 1 181 ? -6.342 -2.441 -5.361 1.00 75.00 181 GLU A C 1
ATOM 1360 O O . GLU A 1 181 ? -5.776 -2.777 -6.400 1.00 75.00 181 GLU A O 1
ATOM 1365 N N . LYS A 1 182 ? -6.811 -3.354 -4.497 1.00 73.00 182 LYS A N 1
ATOM 1366 C CA . LYS A 1 182 ? -6.693 -4.800 -4.733 1.00 73.00 182 LYS A CA 1
ATOM 1367 C C . LYS A 1 182 ? -7.520 -5.275 -5.935 1.00 73.00 182 LYS A C 1
ATOM 1369 O O . LYS A 1 182 ? -7.066 -6.115 -6.704 1.00 73.00 182 LYS A O 1
ATOM 1374 N N . LYS A 1 183 ? -8.730 -4.736 -6.123 1.00 71.69 183 LYS A N 1
ATOM 1375 C CA . LYS A 1 183 ? -9.555 -5.051 -7.304 1.00 71.69 183 LYS A CA 1
ATOM 1376 C C . LYS A 1 183 ? -8.915 -4.539 -8.589 1.00 71.69 183 LYS A C 1
ATOM 1378 O O . LYS A 1 183 ? -8.933 -5.250 -9.589 1.00 71.69 183 LYS A O 1
ATOM 1383 N N . GLU A 1 184 ? -8.343 -3.339 -8.555 1.00 64.56 184 GLU A N 1
ATOM 1384 C CA . GLU A 1 184 ? -7.623 -2.775 -9.697 1.00 64.56 184 GLU A CA 1
ATOM 1385 C C . GLU A 1 184 ? -6.394 -3.622 -10.047 1.00 64.56 184 GLU A C 1
ATOM 1387 O O . GLU A 1 184 ? -6.225 -3.979 -11.214 1.00 64.56 184 GLU A O 1
ATOM 1392 N N . SER A 1 185 ? -5.608 -4.052 -9.051 1.00 61.06 185 SER A N 1
ATOM 1393 C CA . SER A 1 185 ? -4.455 -4.930 -9.285 1.00 61.06 185 SER A CA 1
ATOM 1394 C C . SER A 1 185 ? -4.836 -6.302 -9.844 1.00 61.06 185 SER A C 1
ATOM 1396 O O . SER A 1 185 ? -4.132 -6.813 -10.712 1.00 61.06 185 SER A O 1
ATOM 1398 N N . ASP A 1 186 ? -5.949 -6.882 -9.382 1.00 60.38 186 ASP A N 1
ATOM 1399 C CA . ASP A 1 186 ? -6.433 -8.191 -9.844 1.00 60.38 186 ASP A CA 1
ATOM 1400 C C . ASP A 1 186 ? -7.064 -8.111 -11.249 1.00 60.38 186 ASP A C 1
ATOM 1402 O O . ASP A 1 186 ? -7.061 -9.094 -11.981 1.00 60.38 186 ASP A O 1
ATOM 1406 N N . SER A 1 187 ? -7.587 -6.945 -11.647 1.00 57.72 187 SER A N 1
ATOM 1407 C CA . SER A 1 187 ? -8.145 -6.706 -12.990 1.00 57.72 187 SER A CA 1
ATOM 1408 C C . SER A 1 187 ? -7.100 -6.362 -14.060 1.00 57.72 187 SER A C 1
ATOM 1410 O O . SER A 1 187 ? -7.407 -6.398 -15.250 1.00 57.72 187 SER A O 1
ATOM 1412 N N . ALA A 1 188 ? -5.883 -6.007 -13.641 1.00 53.91 188 ALA A N 1
ATOM 1413 C CA . ALA A 1 188 ? -4.768 -5.659 -14.521 1.00 53.91 188 ALA A CA 1
ATOM 1414 C C . ALA A 1 188 ? -3.827 -6.846 -14.827 1.00 53.91 188 ALA A C 1
ATOM 1416 O O . ALA A 1 188 ? -2.883 -6.677 -15.605 1.00 53.91 188 ALA A O 1
ATOM 1417 N N . GLN A 1 189 ? -4.060 -8.013 -14.211 1.00 45.78 189 GLN A N 1
ATOM 1418 C CA . GLN A 1 189 ? -3.344 -9.279 -14.445 1.00 45.78 189 GLN A CA 1
ATOM 1419 C C . GLN A 1 189 ? -4.110 -10.197 -15.397 1.00 45.78 189 GLN A C 1
ATOM 1421 O O . GLN A 1 189 ? -3.420 -10.925 -16.147 1.00 45.78 189 GLN A O 1
#

Secondary structure (DSSP, 8-state):
------HHHHHHHHHHHHHHHHHHHHHHHHHHHHHHHHH-HHHHHHHHHHHHHHHHHHHHHHHHHHHHHHHHHHHHHHHHHHHHHHHHHHHHHHHHHHHHHHHHHHHHHHHHHIIIIISSSPPSSHHHHHHHHHHHHHHHHHS--------TTPPPHHHHHHTTHHHHHHHHHHHHHHHHHHHHHHH--

pLDDT: mean 78.88, std 11.55, range [30.55, 92.44]